Protein AF-0000000072881606 (afdb_homodimer)

Radius of gyration: 30.92 Å; Cα contacts (8 Å, |Δi|>4): 218; chains: 2; bounding box: 68×106×56 Å

Solvent-accessible surface area (backbone atoms only — not comparable to full-atom values): 18081 Å² total; per-residue (Å²): 136,81,78,74,78,71,77,53,74,61,58,58,49,50,52,49,48,50,49,50,49,50,49,50,52,49,49,53,48,42,52,52,38,52,50,49,41,52,52,50,52,49,50,53,52,48,66,36,68,72,52,46,26,66,79,25,36,68,56,25,23,72,43,54,68,35,81,26,40,68,54,48,52,51,53,48,60,68,48,48,74,61,52,72,58,45,62,74,50,56,77,40,99,47,60,63,70,56,48,52,50,51,44,34,30,33,72,66,68,66,55,55,56,60,59,52,10,65,74,70,72,50,51,46,66,55,43,54,50,47,43,56,52,49,50,52,40,46,47,57,57,42,35,70,71,45,72,84,59,83,55,72,71,55,60,63,67,67,48,83,130,134,82,76,74,79,71,77,54,73,62,57,56,50,51,52,48,49,50,50,52,50,51,49,50,52,48,49,54,47,42,52,52,38,52,49,49,41,53,51,50,51,49,49,51,52,48,66,35,68,71,52,46,26,66,81,24,36,69,56,25,24,71,43,53,69,32,81,27,40,68,55,48,52,52,52,49,61,68,47,49,74,61,53,71,57,44,62,76,51,55,77,40,97,48,59,62,69,58,49,54,50,53,42,34,29,33,71,66,68,66,56,54,56,60,60,50,11,62,74,69,71,50,50,46,67,55,42,56,50,49,44,54,52,50,51,51,39,46,49,57,53,41,32,72,73,46,74,86,57,82,57,74,71,57,60,63,70,67,51,82,129

Foldseek 3Di:
DPPPPPPDPVVVVVVVVVVVVVVVVVVVVVVVVVVVVVVVVVVVVCPQPLNVQQVPQPSVCQQQVDRHVVVLVVVLVLLVVLCPPVVVVVVDPDPVSVLSSLLSNCVRVVDDLVVSCVSRVHDSVRNVVSNVSVVVSCCVRVCVVVVDDDDPVVVVVPPDD/DPPPPPPDVVVVVVVVVVVVVVVVVVVVVVVVVVVVVVVVVVVVVCPQPLNVQQVPQPSVCQQQVDRHVVVLVVVCVLLVVLCPPVVVVVVDPDPVSVLSSLLSNCVRVVDDLVVSCVSRVHDSVRNVVSNVSVVVSCCVRVCVVPVDDDDPVVVVVPPDD

Nearest PDB structures (foldseek):
  7qh5-assembly2_B  TM=9.140E-01  e=1.217E+00  Streptomyces tsukubensis NRRL18488
  4ds4-assembly1_A  TM=5.263E-01  e=8.208E-01  Geobacillus kaustophilus HTA426
  7qh5-assembly2_B  TM=8.366E-01  e=8.712E-01  Streptomyces tsukubensis NRRL18488
  4ds4-assembly1_A  TM=4.369E-01  e=9.216E-01  Geobacillus kaustophilus HTA426

Secondary structure (DSSP, 8-state):
--------HHHHHHHHHHHHHHHHHHHHHHHHHHHHHHHHHHHHHHTSHHHHHHT-HHHHHHHHS-S-HHHHHHHHHHHGGG---HHHHHTSSS-HHHHHHHHHHHHHH---HHHHHHHHTS-HHHHHHHHHHHHHHHHHHHHHHS--PPPHHHHHTTS--/--------HHHHHHHHHHHHHHHHHHHHHHHHHHHHHHHHHHHHHHTSHHHHHHT-HHHHHHHHS-S-HHHHHHHHHHHGGG---HHHHHTSSS-HHHHHHHHHHHHHH---HHHHHHHHTS-HHHHHHHHHHHHHHHHHHHHHHS--PPPHHHHHTTS--

Organism: NCBI:txid35525

pLDDT: mean 81.11, std 18.65, range [31.91, 98.25]

Sequence (322 aa):
LHSQTQVSPKVINLGRNSVDEQLQAMMVESTNLKETIFSLRELVKKEKLINRLTDNDRMTKFYTGLKSWKLFEIIYQLILPGIHDSSSFTKRSLPTKEQFLLVLMRLRLNLCEQDLAYRFHISQKSVSSYLVKWIDVMYIRLSRNFMIWPTKEALLKSTPTLHSQTQVSPKVINLGRNSVDEQLQAMMVESTNLKETIFSLRELVKKEKLINRLTDNDRMTKFYTGLKSWKLFEIIYQLILPGIHDSSSFTKRSLPTKEQFLLVLMRLRLNLCEQDLAYRFHISQKSVSSYLVKWIDVMYIRLSRNFMIWPTKEALLKSTPT

Structure (m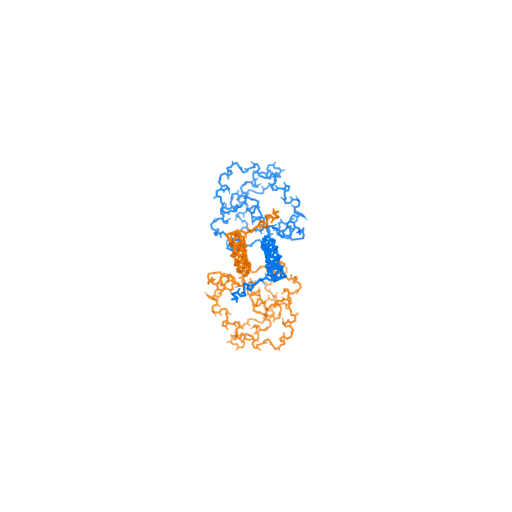mCIF, N/CA/C/O backbone):
data_AF-0000000072881606-model_v1
#
loop_
_entity.id
_entity.type
_entity.pdbx_description
1 polymer 'Transposase Helix-turn-helix domain-containing protein'
#
loop_
_atom_site.group_PDB
_atom_site.id
_atom_site.type_symbol
_atom_site.label_atom_id
_atom_site.label_alt_id
_atom_site.label_comp_id
_atom_site.label_asym_id
_atom_site.label_entity_id
_atom_site.label_seq_id
_atom_site.pdbx_PDB_ins_code
_atom_site.Cartn_x
_atom_site.Cartn_y
_atom_site.Cartn_z
_atom_site.occupancy
_atom_site.B_iso_or_equiv
_atom_site.auth_seq_id
_atom_site.auth_comp_id
_atom_site.auth_asym_id
_atom_site.auth_atom_id
_atom_site.pdbx_PDB_model_num
ATOM 1 N N . LEU A 1 1 ? 35.719 64.688 36.125 1 32.53 1 LEU A N 1
ATOM 2 C CA . LEU A 1 1 ? 35.25 64.812 34.75 1 32.53 1 LEU A CA 1
ATOM 3 C C . LEU A 1 1 ? 34.844 63.438 34.219 1 32.53 1 LEU A C 1
ATOM 5 O O . LEU A 1 1 ? 35.719 62.562 34 1 32.53 1 LEU A O 1
ATOM 9 N N . HIS A 1 2 ? 33.875 62.719 34.875 1 39.62 2 HIS A N 1
ATOM 10 C CA . HIS A 1 2 ? 33.25 61.438 34.656 1 39.62 2 HIS A CA 1
ATOM 11 C C . HIS A 1 2 ? 32.656 61.375 33.25 1 39.62 2 HIS A C 1
ATOM 13 O O . HIS A 1 2 ? 31.75 62.125 32.906 1 39.62 2 HIS A O 1
ATOM 19 N N . SER A 1 3 ? 33.438 61.125 32.156 1 39.34 3 SER A N 1
ATOM 20 C CA . SER A 1 3 ? 33.062 60.938 30.766 1 39.34 3 SER A CA 1
ATOM 21 C C . SER A 1 3 ? 31.891 59.969 30.641 1 39.34 3 SER A C 1
ATOM 23 O O . SER A 1 3 ? 31.984 58.781 31.031 1 39.34 3 SER A O 1
ATOM 25 N N . GLN A 1 4 ? 30.656 60.375 30.859 1 42.62 4 GLN A N 1
ATOM 26 C CA . GLN A 1 4 ? 29.453 59.656 30.453 1 42.62 4 GLN A CA 1
ATOM 27 C C . GLN A 1 4 ? 29.578 59.125 29.031 1 42.62 4 GLN A C 1
ATOM 29 O O . GLN A 1 4 ? 29.797 59.906 28.094 1 42.62 4 GLN A O 1
ATOM 34 N N . THR A 1 5 ? 30.203 58 28.797 1 43.91 5 THR A N 1
ATOM 35 C CA . THR A 1 5 ? 30.25 57.25 27.547 1 43.91 5 THR A CA 1
ATOM 36 C C . THR A 1 5 ? 28.891 57.312 26.844 1 43.91 5 THR A C 1
ATOM 38 O O . THR A 1 5 ? 27.922 56.719 27.328 1 43.91 5 THR A O 1
ATOM 41 N N . GLN A 1 6 ? 28.469 58.375 26.25 1 45.25 6 GLN A N 1
ATOM 42 C CA . GLN A 1 6 ? 27.328 58.531 25.344 1 45.25 6 GLN A CA 1
ATOM 43 C C . GLN A 1 6 ? 27.297 57.406 24.297 1 45.25 6 GLN A C 1
ATOM 45 O O . GLN A 1 6 ? 28.25 57.281 23.516 1 45.25 6 GLN A O 1
ATOM 50 N N . VAL A 1 7 ? 26.891 56.281 24.609 1 52.81 7 VAL A N 1
ATOM 51 C CA . VAL A 1 7 ? 26.609 55.281 23.594 1 52.81 7 VAL A CA 1
ATOM 52 C C . VAL A 1 7 ? 25.906 55.938 22.406 1 52.81 7 VAL A C 1
ATOM 54 O O . VAL A 1 7 ? 24.875 56.594 22.578 1 52.81 7 VAL A O 1
ATOM 57 N N . SER A 1 8 ? 26.594 56.188 21.375 1 53.81 8 SER A N 1
ATOM 58 C CA . SER A 1 8 ? 26.125 56.875 20.172 1 53.81 8 SER A CA 1
ATOM 59 C C . SER A 1 8 ? 24.906 56.188 19.578 1 53.81 8 SER A C 1
ATOM 61 O O . SER A 1 8 ? 24.75 54.969 19.688 1 53.81 8 SER A O 1
ATOM 63 N N . PRO A 1 9 ? 23.844 56.969 19.297 1 56.53 9 PRO A N 1
ATOM 64 C CA . PRO A 1 9 ? 22.609 56.5 18.656 1 56.53 9 PRO A CA 1
ATOM 65 C C . PRO A 1 9 ? 22.875 55.5 17.516 1 56.53 9 PRO A C 1
ATOM 67 O O . PRO A 1 9 ? 22 54.719 17.172 1 56.53 9 PRO A O 1
ATOM 70 N N . LYS A 1 10 ? 24.047 55.469 17.016 1 56.56 10 LYS A N 1
ATOM 71 C CA . LYS A 1 10 ? 24.391 54.594 15.906 1 56.56 10 LYS A CA 1
ATOM 72 C C . LYS A 1 10 ? 24.5 53.156 16.359 1 56.56 10 LYS A C 1
ATOM 74 O O . LYS A 1 10 ? 24.125 52.219 15.625 1 56.56 10 LYS A O 1
ATOM 79 N N . VAL A 1 11 ? 25.047 52.938 17.5 1 55.22 11 VAL A N 1
ATOM 80 C CA . VAL A 1 11 ? 25.234 51.594 17.984 1 55.22 11 VAL A CA 1
ATOM 81 C C . VAL A 1 11 ? 23.891 50.969 18.328 1 55.22 11 VAL A C 1
ATOM 83 O O . VAL A 1 11 ? 23.672 49.781 18.078 1 55.22 11 VAL A O 1
ATOM 86 N N . ILE A 1 12 ? 23.047 51.844 18.844 1 54.75 12 ILE A N 1
ATOM 87 C CA . ILE A 1 12 ? 21.703 51.375 19.156 1 54.75 12 ILE A CA 1
ATOM 88 C C . ILE A 1 12 ? 20.984 51 17.859 1 54.75 12 ILE A C 1
ATOM 90 O O . ILE A 1 12 ? 20.266 50 17.812 1 54.75 12 ILE A O 1
ATOM 94 N N . ASN A 1 13 ? 21.25 51.719 16.828 1 58 13 ASN A N 1
ATOM 95 C CA . ASN A 1 13 ? 20.625 51.438 15.539 1 58 13 ASN A CA 1
ATOM 96 C C . ASN A 1 13 ? 21.156 50.156 14.938 1 58 13 ASN A C 1
ATOM 98 O O . ASN A 1 13 ? 20.406 49.375 14.344 1 58 13 ASN A O 1
ATOM 102 N N . LEU A 1 14 ? 22.469 49.875 15.148 1 57.38 14 LEU A N 1
ATOM 103 C CA . LEU A 1 14 ? 23.078 48.656 14.609 1 57.38 14 LEU A CA 1
ATOM 104 C C . LEU A 1 14 ? 22.562 47.438 15.328 1 57.38 14 LEU A C 1
ATOM 106 O O . LEU A 1 14 ? 22.297 46.406 14.703 1 57.38 14 LEU A O 1
ATOM 110 N N . GLY A 1 15 ? 22.406 47.594 16.641 1 59.59 15 GLY A N 1
ATOM 111 C CA . GLY A 1 15 ? 21.891 46.5 17.438 1 59.59 15 GLY A CA 1
ATOM 112 C C . GLY A 1 15 ? 20.469 46.125 17.109 1 59.59 15 GLY A C 1
ATOM 113 O O . GLY A 1 15 ? 20.125 44.938 17.047 1 59.59 15 GLY A O 1
ATOM 114 N N . ARG A 1 16 ? 19.734 47.219 16.922 1 66.69 16 ARG A N 1
ATOM 115 C CA . ARG A 1 16 ? 18.344 47.031 16.562 1 66.69 16 ARG A CA 1
ATOM 116 C C . ARG A 1 16 ? 18.219 46.375 15.188 1 66.69 16 ARG A C 1
ATOM 118 O O . ARG A 1 16 ? 17.375 45.5 14.984 1 66.69 16 ARG A O 1
ATOM 125 N N . ASN A 1 17 ? 19.156 46.844 14.297 1 73.5 17 ASN A N 1
ATOM 126 C CA . ASN A 1 17 ? 19.125 46.312 12.945 1 73.5 17 ASN A CA 1
ATOM 127 C C . ASN A 1 17 ? 19.469 44.812 12.938 1 73.5 17 ASN A C 1
ATOM 129 O O . ASN A 1 17 ? 18.859 44.031 12.211 1 73.5 17 ASN A O 1
ATOM 133 N N . SER A 1 18 ? 20.375 44.531 13.883 1 79.19 18 SER A N 1
ATOM 134 C CA . SER A 1 18 ? 20.812 43.125 13.945 1 79.19 18 SER A CA 1
ATOM 135 C C . SER A 1 18 ? 19.703 42.25 14.508 1 79.19 18 SER A C 1
ATOM 137 O O . SER A 1 18 ? 19.484 41.125 14.008 1 79.19 18 SER A O 1
ATOM 139 N N . VAL A 1 19 ? 19 42.844 15.477 1 80.31 19 VAL A N 1
ATOM 140 C CA . VAL A 1 19 ? 17.938 42.062 16.109 1 80.31 19 VAL A CA 1
ATOM 141 C C . VAL A 1 19 ? 16.766 41.906 15.133 1 80.31 19 VAL A C 1
ATOM 143 O O . VAL A 1 19 ? 16.141 40.875 15.055 1 80.31 19 VAL A O 1
ATOM 146 N N . ASP A 1 20 ? 16.516 43 14.414 1 81.31 20 ASP A N 1
ATOM 147 C CA . ASP A 1 20 ? 15.453 42.969 13.406 1 81.31 20 ASP A CA 1
ATOM 148 C C . ASP A 1 20 ? 15.773 41.969 12.305 1 81.31 20 ASP A C 1
ATOM 150 O O . ASP A 1 20 ? 14.891 41.25 11.828 1 81.31 20 ASP A O 1
ATOM 154 N N . GLU A 1 21 ? 17.016 41.938 11.906 1 84.69 21 GLU A N 1
ATOM 155 C CA . GLU A 1 21 ? 17.453 40.969 10.891 1 84.69 21 GLU A CA 1
ATOM 156 C C . GLU A 1 21 ? 17.297 39.531 11.375 1 84.69 21 GLU A C 1
ATOM 158 O O . GLU A 1 21 ? 16.875 38.656 10.617 1 84.69 21 GLU A O 1
ATOM 163 N N . GLN A 1 22 ? 17.656 39.312 12.641 1 83.69 22 GLN A N 1
ATOM 164 C CA . GLN A 1 22 ? 17.516 38 13.211 1 83.69 22 GLN A CA 1
ATOM 165 C C . GLN A 1 22 ? 16.062 37.562 13.297 1 83.69 22 GLN A C 1
ATOM 167 O O . GLN A 1 22 ? 15.711 36.438 12.992 1 83.69 22 GLN A O 1
ATOM 172 N N . LEU A 1 23 ? 15.227 38.469 13.711 1 83 23 LEU A N 1
ATOM 173 C CA . LEU A 1 23 ? 13.789 38.188 13.805 1 83 23 LEU A CA 1
ATOM 174 C C . LEU A 1 23 ? 13.203 37.875 12.43 1 83 23 LEU A C 1
ATOM 176 O O . LEU A 1 23 ? 12.391 36.969 12.297 1 83 23 LEU A O 1
ATOM 180 N N . GLN A 1 24 ? 13.648 38.656 11.406 1 85.81 24 GLN A N 1
ATOM 181 C CA . GLN A 1 24 ? 13.164 38.406 10.055 1 85.81 24 GLN A CA 1
ATOM 182 C C . GLN A 1 24 ? 13.633 37.031 9.539 1 85.81 24 GLN A C 1
ATOM 184 O O . GLN A 1 24 ? 12.875 36.312 8.891 1 85.81 24 GLN A O 1
ATOM 189 N N . ALA A 1 25 ? 14.867 36.719 9.828 1 86.88 25 ALA A N 1
ATOM 190 C CA . ALA A 1 25 ? 15.406 35.438 9.422 1 86.88 25 ALA A CA 1
ATOM 191 C C . ALA A 1 25 ? 14.633 34.281 10.078 1 86.88 25 ALA A C 1
ATOM 193 O O . ALA A 1 25 ? 14.344 33.281 9.43 1 86.88 25 ALA A O 1
ATOM 194 N N . MET A 1 26 ? 14.227 34.438 11.289 1 87.69 26 MET A N 1
ATOM 195 C CA . MET A 1 26 ? 13.508 33.406 12.023 1 87.69 26 MET A CA 1
ATOM 196 C C . MET A 1 26 ? 12.078 33.281 11.516 1 87.69 26 MET A C 1
ATOM 198 O O . MET A 1 26 ? 11.516 32.188 11.492 1 87.69 26 MET A O 1
ATOM 202 N N . MET A 1 27 ? 11.586 34.438 11.141 1 87.12 27 MET A N 1
ATOM 203 C CA . MET A 1 27 ? 10.242 34.406 10.57 1 87.12 27 MET A CA 1
ATOM 204 C C . MET A 1 27 ? 10.227 33.656 9.234 1 87.12 27 MET A C 1
ATOM 206 O O . MET A 1 27 ? 9.32 32.875 8.961 1 87.12 27 MET A O 1
ATOM 210 N N . VAL A 1 28 ? 11.227 33.969 8.375 1 89.69 28 VAL A N 1
ATOM 211 C CA . VAL A 1 28 ? 11.344 33.281 7.09 1 89.69 28 VAL A CA 1
ATOM 212 C C . VAL A 1 28 ? 11.531 31.781 7.312 1 89.69 28 VAL A C 1
ATOM 214 O O . VAL A 1 28 ? 10.906 30.969 6.629 1 89.69 28 VAL A O 1
ATOM 217 N N . GLU A 1 29 ? 12.305 31.375 8.281 1 89.12 29 GLU A N 1
ATOM 218 C CA . GLU A 1 29 ? 12.531 29.969 8.594 1 89.12 29 GLU A CA 1
ATOM 219 C C . GLU A 1 29 ? 11.242 29.297 9.055 1 89.12 29 GLU A C 1
ATOM 221 O O . GLU A 1 29 ? 10.953 28.172 8.641 1 89.12 29 GLU A O 1
ATOM 226 N N . SER A 1 30 ? 10.547 29.922 9.922 1 88.44 30 SER A N 1
ATOM 227 C CA . SER A 1 30 ? 9.281 29.391 10.422 1 88.44 30 SER A CA 1
ATOM 228 C C . SER A 1 30 ? 8.297 29.141 9.289 1 88.44 30 SER A C 1
ATOM 230 O O . SER A 1 30 ? 7.621 28.109 9.258 1 88.44 30 SER A O 1
ATOM 232 N N . THR A 1 31 ? 8.289 30.062 8.336 1 89.5 31 THR A N 1
ATOM 233 C CA . THR A 1 31 ? 7.406 29.922 7.184 1 89.5 31 THR A CA 1
ATOM 234 C C . THR A 1 31 ? 7.836 28.734 6.32 1 89.5 31 THR A C 1
ATOM 236 O O . THR A 1 31 ? 6.992 27.969 5.848 1 89.5 31 THR A O 1
ATOM 239 N N . ASN A 1 32 ? 9.109 28.547 6.105 1 90.88 32 ASN A N 1
ATOM 240 C CA . ASN A 1 32 ? 9.633 27.438 5.328 1 90.88 32 ASN A CA 1
ATOM 241 C C . ASN A 1 32 ? 9.32 26.094 5.992 1 90.88 32 ASN A C 1
ATOM 243 O O . ASN A 1 32 ? 8.984 25.125 5.312 1 90.88 32 ASN A O 1
ATOM 247 N N . LEU A 1 33 ? 9.445 26.125 7.324 1 90.81 33 LEU A N 1
ATOM 248 C CA . LEU A 1 33 ? 9.18 24.891 8.062 1 90.81 33 LEU A CA 1
ATOM 249 C C . LEU A 1 33 ? 7.699 24.531 8.016 1 90.81 33 LEU A C 1
ATOM 251 O O . LEU A 1 33 ? 7.344 23.359 7.855 1 90.81 33 LEU A O 1
ATOM 255 N N . LYS A 1 34 ? 6.875 25.547 8.078 1 92.12 34 LYS A N 1
ATOM 256 C CA . LYS A 1 34 ? 5.438 25.312 7.992 1 92.12 34 LYS A CA 1
ATOM 257 C C . LYS A 1 34 ? 5.039 24.812 6.605 1 92.12 34 LYS A C 1
ATOM 259 O O . LYS A 1 34 ? 4.176 23.953 6.473 1 92.12 34 LYS A O 1
ATOM 264 N N . GLU A 1 35 ? 5.688 25.25 5.566 1 92.56 35 GLU A N 1
ATOM 265 C CA . GLU A 1 35 ? 5.445 24.781 4.207 1 92.56 35 GLU A CA 1
ATOM 266 C C . GLU A 1 35 ? 5.898 23.344 4.027 1 92.56 35 GLU A C 1
ATOM 268 O O . GLU A 1 35 ? 5.238 22.562 3.346 1 92.56 35 GLU A O 1
ATOM 273 N N . THR A 1 36 ? 6.973 23.078 4.637 1 90.5 36 THR A N 1
ATOM 274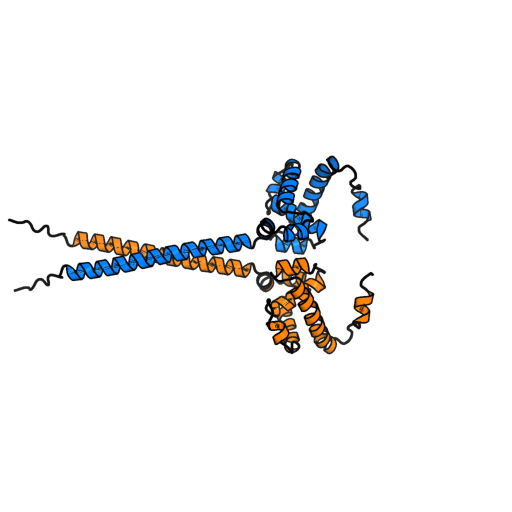 C CA . THR A 1 36 ? 7.484 21.719 4.562 1 90.5 36 THR A CA 1
ATOM 275 C C . THR A 1 36 ? 6.539 20.75 5.27 1 90.5 36 THR A C 1
ATOM 277 O O . THR A 1 36 ? 6.32 19.625 4.793 1 90.5 36 THR A O 1
ATOM 280 N N . ILE A 1 37 ? 6.031 21.109 6.352 1 89.62 37 ILE A N 1
ATOM 281 C CA . ILE A 1 37 ? 5.09 20.281 7.094 1 89.62 37 ILE A CA 1
ATOM 282 C C . ILE A 1 37 ? 3.832 20.047 6.258 1 89.62 37 ILE A C 1
ATOM 284 O O . ILE A 1 37 ? 3.344 18.922 6.156 1 89.62 37 ILE A O 1
ATOM 288 N N . PHE A 1 38 ? 3.43 21.094 5.656 1 90.5 38 PHE A N 1
ATOM 289 C CA . PHE A 1 38 ? 2.246 21 4.809 1 90.5 38 PHE A CA 1
ATOM 290 C C . PHE A 1 38 ? 2.492 20.062 3.639 1 90.5 38 PHE A C 1
ATOM 292 O O . PHE A 1 38 ? 1.658 19.203 3.34 1 90.5 38 PHE A O 1
ATOM 299 N N . SER A 1 39 ? 3.592 20.188 3.047 1 90.44 39 SER A N 1
ATOM 300 C CA . SER A 1 39 ? 3.938 19.344 1.909 1 90.44 39 SER A CA 1
ATOM 301 C C . SER A 1 39 ? 4.055 17.875 2.322 1 90.44 39 SER A C 1
ATOM 303 O O . SER A 1 39 ? 3.613 16.984 1.594 1 90.44 39 SER A O 1
ATOM 305 N N . LEU A 1 40 ? 4.598 17.656 3.459 1 89.44 40 LEU A N 1
ATOM 306 C CA . LEU A 1 40 ? 4.777 16.297 3.939 1 89.44 40 LEU A CA 1
ATOM 307 C C . LEU A 1 40 ? 3.436 15.664 4.309 1 89.44 40 LEU A C 1
ATOM 309 O O . LEU A 1 40 ? 3.205 14.484 4.047 1 89.44 40 LEU A O 1
ATOM 313 N N . ARG A 1 41 ? 2.594 16.391 4.824 1 88.5 41 ARG A N 1
ATOM 314 C CA . ARG A 1 41 ? 1.256 15.898 5.145 1 88.5 41 ARG A CA 1
ATOM 315 C C . ARG A 1 41 ? 0.482 15.547 3.879 1 88.5 41 ARG A C 1
ATOM 317 O O . ARG A 1 41 ? -0.217 14.531 3.834 1 88.5 41 ARG A O 1
ATOM 324 N N . GLU A 1 42 ? 0.657 16.359 2.906 1 88.62 42 GLU A N 1
ATOM 325 C CA . GLU A 1 42 ? -0.001 16.109 1.628 1 88.62 42 GLU A CA 1
ATOM 326 C C . GLU A 1 42 ? 0.558 14.852 0.959 1 88.62 42 GLU A C 1
ATOM 328 O O . GLU A 1 42 ? -0.181 14.102 0.317 1 88.62 42 GLU A O 1
ATOM 333 N N . LEU A 1 43 ? 1.801 14.75 1.131 1 85.31 43 LEU A N 1
ATOM 334 C CA . LEU A 1 43 ? 2.438 13.57 0.562 1 85.31 43 LEU A CA 1
ATOM 335 C C . LEU A 1 43 ? 1.928 12.297 1.238 1 85.31 43 LEU A C 1
ATOM 337 O O . LEU A 1 43 ? 1.675 11.289 0.571 1 85.31 43 LEU A O 1
ATOM 341 N N . VAL A 1 44 ? 1.821 12.344 2.471 1 85.69 44 VAL A N 1
ATOM 342 C CA . VAL A 1 44 ? 1.318 11.203 3.225 1 85.69 44 VAL A CA 1
ATOM 343 C C . VAL A 1 44 ? -0.115 10.891 2.799 1 85.69 44 VAL A C 1
ATOM 345 O O . VAL A 1 44 ? -0.479 9.727 2.625 1 85.69 44 VAL A O 1
ATOM 348 N N . LYS A 1 45 ? -0.856 11.859 2.648 1 85.06 45 LYS A N 1
ATOM 349 C CA . LYS A 1 45 ? -2.246 11.703 2.23 1 85.06 45 LYS A CA 1
ATOM 350 C C . LYS A 1 45 ? -2.334 11.133 0.818 1 85.06 45 LYS A C 1
ATOM 352 O O . LYS A 1 45 ? -3.156 10.25 0.547 1 85.06 45 LYS A O 1
ATOM 357 N N . LYS A 1 46 ? -1.477 11.594 0.029 1 85.12 46 LYS A N 1
ATOM 358 C CA . LYS A 1 46 ? -1.488 11.188 -1.373 1 85.12 46 LYS A CA 1
ATOM 359 C C . LYS A 1 46 ? -1.066 9.727 -1.523 1 85.12 46 LYS A C 1
ATOM 361 O O . LYS A 1 46 ? -1.426 9.07 -2.502 1 85.12 46 LYS A O 1
ATOM 366 N N . GLU A 1 47 ? -0.4 9.312 -0.521 1 86.62 47 GLU A N 1
ATOM 367 C CA . GLU A 1 47 ? 0.121 7.953 -0.603 1 86.62 47 GLU A CA 1
ATOM 368 C C . GLU A 1 47 ? -0.938 6.93 -0.203 1 86.62 47 GLU A C 1
ATOM 370 O O . GLU A 1 47 ? -0.778 5.734 -0.449 1 86.62 47 GLU A O 1
ATOM 375 N N . LYS A 1 48 ? -2.012 7.484 0.344 1 89.75 48 LYS A N 1
ATOM 376 C CA . LYS A 1 48 ? -3.121 6.582 0.635 1 89.75 48 LYS A CA 1
ATOM 377 C C . LYS A 1 48 ? -3.719 6.012 -0.648 1 89.75 48 LYS A C 1
ATOM 379 O O . LYS A 1 48 ? -3.869 6.73 -1.641 1 89.75 48 LYS A O 1
ATOM 384 N N . LEU A 1 49 ? -4.086 4.723 -0.602 1 93.81 49 LEU A N 1
ATOM 385 C CA . LEU A 1 49 ? -4.543 3.994 -1.781 1 93.81 49 LEU A CA 1
ATOM 386 C C . LEU A 1 49 ? -5.73 4.703 -2.428 1 93.81 49 LEU A C 1
ATOM 388 O O . LEU A 1 49 ? -5.73 4.938 -3.639 1 93.81 49 LEU A O 1
ATOM 392 N N . ILE A 1 50 ? -6.699 5.066 -1.632 1 95.31 50 ILE A N 1
ATOM 393 C CA . ILE A 1 50 ? -7.922 5.656 -2.17 1 95.31 50 ILE A CA 1
ATOM 394 C C . ILE A 1 50 ? -7.598 6.98 -2.854 1 95.31 50 ILE A C 1
ATOM 396 O O . ILE A 1 50 ? -8.211 7.328 -3.867 1 95.31 50 ILE A O 1
ATOM 400 N N . ASN A 1 51 ? -6.707 7.719 -2.383 1 94.44 51 ASN A N 1
ATOM 401 C CA . ASN A 1 51 ? -6.34 9 -2.971 1 94.44 51 ASN A CA 1
ATOM 402 C C . ASN A 1 51 ? -5.562 8.82 -4.273 1 94.44 51 ASN A C 1
ATOM 404 O O . ASN A 1 51 ? -5.676 9.641 -5.188 1 94.44 51 ASN A O 1
ATOM 408 N N . ARG A 1 52 ? -4.797 7.828 -4.324 1 94.94 52 ARG A N 1
ATOM 409 C CA . ARG A 1 52 ? -4.098 7.516 -5.566 1 94.94 52 ARG A CA 1
ATOM 410 C C . ARG A 1 52 ? -5.078 7.148 -6.672 1 94.94 52 ARG A C 1
ATOM 412 O O . ARG A 1 52 ? -4.844 7.449 -7.844 1 94.94 52 ARG A O 1
ATOM 419 N N . LEU A 1 53 ? -6.145 6.52 -6.281 1 96.81 53 LEU A N 1
ATOM 420 C CA . LEU A 1 53 ? -7.156 6.09 -7.242 1 96.81 53 LEU A CA 1
ATOM 421 C C . LEU A 1 53 ? -7.945 7.281 -7.77 1 96.81 53 LEU A C 1
ATOM 423 O O . LEU A 1 53 ? -8.305 7.32 -8.945 1 96.81 53 LEU A O 1
ATOM 427 N N . THR A 1 54 ? -8.133 8.25 -6.957 1 95.06 54 THR A N 1
ATOM 428 C CA . THR A 1 54 ? -8.961 9.406 -7.289 1 95.06 54 THR A CA 1
ATOM 429 C C . THR A 1 54 ? -8.43 10.109 -8.539 1 95.06 54 THR A C 1
ATOM 431 O O . THR A 1 54 ? -9.203 10.617 -9.352 1 95.06 54 THR A O 1
ATOM 434 N N . ASP A 1 55 ? -7.113 10.055 -8.711 1 91.06 55 ASP A N 1
ATOM 435 C CA . ASP A 1 55 ? -6.531 10.789 -9.836 1 91.06 55 ASP A CA 1
ATOM 436 C C . ASP A 1 55 ? -5.984 9.828 -10.891 1 91.06 55 ASP A C 1
ATOM 438 O O . ASP A 1 55 ? -5.16 10.219 -11.719 1 91.06 55 ASP A O 1
ATOM 442 N N . ASN A 1 56 ? -6.426 8.633 -10.82 1 96.44 56 ASN A N 1
ATOM 443 C CA . ASN A 1 56 ? -5.855 7.613 -11.695 1 96.44 56 ASN A CA 1
ATOM 444 C C . ASN A 1 56 ? -6.906 6.598 -12.133 1 96.44 56 ASN A C 1
ATOM 446 O O . ASN A 1 56 ? -7.055 5.543 -11.508 1 96.44 56 ASN A O 1
ATOM 450 N N . ASP A 1 57 ? -7.508 6.836 -13.273 1 97.56 57 ASP A N 1
ATOM 451 C CA . ASP A 1 57 ? -8.586 5.988 -13.766 1 97.56 57 ASP A CA 1
ATOM 452 C C . ASP A 1 57 ? -8.07 4.602 -14.133 1 97.56 57 ASP A C 1
ATOM 454 O O . ASP A 1 57 ? -8.781 3.605 -13.984 1 97.56 57 ASP A O 1
ATOM 458 N N . ARG A 1 58 ? -6.871 4.531 -14.578 1 97.06 58 ARG A N 1
ATOM 459 C CA . ARG A 1 58 ? -6.277 3.234 -14.891 1 97.06 58 ARG A CA 1
ATOM 460 C C . ARG A 1 58 ? -6.172 2.367 -13.641 1 97.06 58 ARG A C 1
ATOM 462 O O . ARG A 1 58 ? -6.492 1.179 -13.672 1 97.06 58 ARG A O 1
ATOM 469 N N . MET A 1 59 ? -5.766 2.963 -12.609 1 97.38 59 MET A N 1
ATOM 470 C CA . MET A 1 59 ? -5.656 2.252 -11.336 1 97.38 59 MET A CA 1
ATOM 471 C C . MET A 1 59 ? -7.035 1.86 -10.812 1 97.38 59 MET A C 1
ATOM 473 O O . MET A 1 59 ? -7.207 0.767 -10.273 1 97.38 59 MET A O 1
ATOM 477 N N . THR A 1 60 ? -7.988 2.762 -10.984 1 98.25 60 THR A N 1
ATOM 478 C CA . THR A 1 60 ? -9.359 2.48 -10.57 1 98.25 60 THR A CA 1
ATOM 479 C C . THR A 1 60 ? -9.914 1.273 -11.312 1 98.25 60 THR A C 1
ATOM 481 O O . THR A 1 60 ? -10.5 0.373 -10.703 1 98.25 60 THR A O 1
ATOM 484 N N . LYS A 1 61 ? -9.695 1.299 -12.602 1 98.19 61 LYS A N 1
ATOM 485 C CA . LYS A 1 61 ? -10.172 0.197 -13.43 1 98.19 61 LYS A CA 1
ATOM 486 C C . LYS A 1 61 ? -9.516 -1.121 -13.023 1 98.19 61 LYS A C 1
ATOM 488 O O . LYS A 1 61 ? -10.188 -2.152 -12.945 1 98.19 61 LYS A O 1
ATOM 493 N N . PHE A 1 62 ? -8.32 -1.127 -12.789 1 98 62 PHE A N 1
ATOM 494 C CA . PHE A 1 62 ? -7.594 -2.334 -12.414 1 98 62 PHE A CA 1
ATOM 495 C C . PHE A 1 62 ? -8.133 -2.906 -11.109 1 98 62 PHE A C 1
ATOM 497 O O . PHE A 1 62 ? -8.383 -4.109 -11.016 1 98 62 PHE A O 1
ATOM 504 N N . TYR A 1 63 ? -8.305 -2.047 -10.109 1 97.81 63 TYR A N 1
ATOM 505 C CA . TYR A 1 63 ? -8.609 -2.523 -8.766 1 97.81 63 TYR A CA 1
ATOM 506 C C . TYR A 1 63 ? -10.102 -2.809 -8.617 1 97.81 63 TYR A C 1
ATOM 508 O O . TYR A 1 63 ? -10.508 -3.619 -7.777 1 97.81 63 TYR A O 1
ATOM 516 N N . THR A 1 64 ? -10.938 -2.201 -9.438 1 97.38 64 THR A N 1
ATOM 517 C CA . THR A 1 64 ? -12.375 -2.289 -9.172 1 97.38 64 THR A CA 1
ATOM 518 C C . THR A 1 64 ? -13.117 -2.797 -10.398 1 97.38 64 THR A C 1
ATOM 520 O O . THR A 1 64 ? -14.273 -3.215 -10.305 1 97.38 64 THR A O 1
ATOM 523 N N . GLY A 1 65 ? -12.547 -2.67 -11.562 1 96.88 65 GLY A N 1
ATOM 524 C CA . GLY A 1 65 ? -13.219 -3.01 -12.805 1 96.88 65 GLY A CA 1
ATOM 525 C C . GLY A 1 65 ? -14.031 -1.86 -13.383 1 96.88 65 GLY A C 1
ATOM 526 O O . GLY A 1 65 ? -14.555 -1.961 -14.492 1 96.88 65 GLY A O 1
ATOM 527 N N . LEU A 1 66 ? -14.062 -0.787 -12.664 1 96.94 66 LEU A N 1
ATOM 528 C CA . LEU A 1 66 ? -14.828 0.376 -13.117 1 96.94 66 LEU A CA 1
ATOM 529 C C . LEU A 1 66 ? -13.953 1.3 -13.961 1 96.94 66 LEU A C 1
ATOM 531 O O . LEU A 1 66 ? -12.773 1.501 -13.656 1 96.94 66 LEU A O 1
ATOM 535 N N . LYS A 1 67 ? -14.547 1.835 -14.906 1 96.88 67 LYS A N 1
ATOM 536 C CA . LYS A 1 67 ? -13.812 2.547 -15.945 1 96.88 67 LYS A CA 1
ATOM 537 C C . LYS A 1 67 ? -13.164 3.814 -15.391 1 96.88 67 LYS A C 1
ATOM 539 O O . LYS A 1 67 ? -12.18 4.309 -15.945 1 96.88 67 LYS A O 1
ATOM 544 N N . SER A 1 68 ? -13.781 4.371 -14.305 1 97.5 68 SER A N 1
ATOM 545 C CA . SER A 1 68 ? -13.266 5.629 -13.773 1 97.5 68 SER A CA 1
ATOM 546 C C . SER A 1 68 ? -13.625 5.785 -12.297 1 97.5 68 SER A C 1
ATOM 548 O O . SER A 1 68 ? -14.508 5.098 -11.789 1 97.5 68 SER A O 1
ATOM 550 N N . TRP A 1 69 ? -12.836 6.676 -11.719 1 97.75 69 TRP A N 1
ATOM 551 C CA . TRP A 1 69 ? -13.141 6.984 -10.328 1 97.75 69 TRP A CA 1
ATOM 552 C C . TRP A 1 69 ? -14.523 7.609 -10.195 1 97.75 69 TRP A C 1
ATOM 554 O O . TRP A 1 69 ? -15.234 7.363 -9.219 1 97.75 69 TRP A O 1
ATOM 564 N N . LYS A 1 70 ? -14.836 8.453 -11.133 1 97.69 70 LYS A N 1
ATOM 565 C CA . LYS A 1 70 ? -16.156 9.047 -11.141 1 97.69 70 LYS A CA 1
ATOM 566 C C . LYS A 1 70 ? -17.25 7.98 -11.117 1 97.69 70 LYS A C 1
ATOM 568 O O . LYS A 1 70 ? -18.234 8.102 -10.383 1 97.69 70 LYS A O 1
ATOM 573 N N . LEU A 1 71 ? -17.062 6.961 -11.891 1 97.5 71 LEU A N 1
ATOM 574 C CA . LEU A 1 71 ? -18.016 5.859 -11.914 1 97.5 71 LEU A CA 1
ATOM 575 C C . LEU A 1 71 ? -18.031 5.137 -10.57 1 97.5 71 LEU A C 1
ATOM 577 O O . LEU A 1 71 ? -19.094 4.75 -10.086 1 97.5 71 LEU A O 1
ATOM 581 N N . PHE A 1 72 ? -16.938 4.945 -9.969 1 97.38 72 PHE A N 1
ATOM 582 C CA . PHE A 1 72 ? -16.844 4.375 -8.633 1 97.38 72 PHE A CA 1
ATOM 583 C C . PHE A 1 72 ? -17.703 5.164 -7.652 1 97.38 72 PHE A C 1
ATOM 585 O O . PHE A 1 72 ? -18.484 4.582 -6.887 1 97.38 72 PHE A O 1
ATOM 592 N N . GLU A 1 73 ? -17.547 6.438 -7.707 1 97 73 GLU A N 1
ATOM 593 C CA . GLU A 1 73 ? -18.266 7.316 -6.797 1 97 73 GLU A CA 1
ATOM 594 C C . GLU A 1 73 ? -19.766 7.246 -7.039 1 97 73 GLU A C 1
ATOM 596 O O . GLU A 1 73 ? -20.562 7.273 -6.09 1 97 73 GLU A O 1
ATOM 601 N N . ILE A 1 74 ? -20.141 7.199 -8.266 1 95.44 74 ILE A N 1
ATOM 602 C CA . ILE A 1 74 ? -21.547 7.125 -8.625 1 95.44 74 ILE A CA 1
ATOM 603 C C . ILE A 1 74 ? -22.156 5.832 -8.078 1 95.44 74 ILE A C 1
ATOM 605 O O . ILE A 1 74 ? -23.203 5.855 -7.438 1 95.44 74 ILE A O 1
ATOM 609 N N . ILE A 1 75 ? -21.453 4.723 -8.289 1 93.38 75 ILE A N 1
ATOM 610 C CA . ILE A 1 75 ? -21.953 3.43 -7.832 1 93.38 75 ILE A CA 1
ATOM 611 C C . ILE A 1 75 ? -21.984 3.402 -6.309 1 93.38 75 ILE A C 1
ATOM 613 O O . ILE A 1 75 ? -22.938 2.896 -5.711 1 93.38 75 ILE A O 1
ATOM 617 N N . TYR A 1 76 ? -21 3.92 -5.738 1 93.81 76 TYR A N 1
ATOM 618 C CA . TYR A 1 76 ? -20.938 4 -4.281 1 93.81 76 TYR A CA 1
ATOM 619 C C . TYR A 1 76 ? -22.141 4.758 -3.73 1 93.81 76 TYR A C 1
ATOM 621 O O . TYR A 1 76 ? -22.781 4.312 -2.771 1 93.81 76 TYR A O 1
ATOM 629 N N . GLN A 1 77 ? -22.484 5.879 -4.309 1 92.12 77 GLN A N 1
ATOM 630 C CA . GLN A 1 77 ? -23.594 6.699 -3.854 1 92.12 77 GLN A CA 1
ATOM 631 C C . GLN A 1 77 ? -24.938 5.988 -4.078 1 92.12 77 GLN A C 1
ATOM 633 O O . GLN A 1 77 ? -25.875 6.164 -3.301 1 92.12 77 GLN A O 1
ATOM 638 N N . LEU A 1 78 ? -24.984 5.188 -5.098 1 87.75 78 LEU A N 1
ATOM 639 C CA . LEU A 1 78 ? -26.188 4.434 -5.406 1 87.75 78 LEU A CA 1
ATOM 640 C C . LEU A 1 78 ? -26.422 3.338 -4.375 1 87.75 78 LEU A C 1
ATOM 642 O O . LEU A 1 78 ? -27.578 3.027 -4.047 1 87.75 78 LEU A O 1
ATOM 646 N N . ILE A 1 79 ? -25.375 2.844 -3.816 1 87.88 79 ILE A N 1
ATOM 647 C CA . ILE A 1 79 ? -25.469 1.692 -2.926 1 87.88 79 ILE A CA 1
ATOM 648 C C . ILE A 1 79 ? -25.594 2.168 -1.479 1 87.88 79 ILE A C 1
ATOM 650 O O . ILE A 1 79 ? -26.188 1.49 -0.641 1 87.88 79 ILE A O 1
ATOM 654 N N . LEU A 1 80 ? -25.156 3.334 -1.214 1 84.5 80 LEU A N 1
ATOM 655 C CA . LEU A 1 80 ? -25.031 3.873 0.136 1 84.5 80 LEU A CA 1
ATOM 656 C C . LEU A 1 80 ? -26.375 3.824 0.869 1 84.5 80 LEU A C 1
ATOM 658 O O . LEU A 1 80 ? -26.422 3.428 2.035 1 84.5 80 LEU A O 1
ATOM 662 N N . PRO A 1 81 ? -27.438 4.184 0.219 1 78.94 81 PRO A N 1
ATOM 663 C CA . PRO A 1 81 ? -28.719 4.172 0.923 1 78.94 81 PRO A CA 1
ATOM 664 C C . PRO A 1 81 ? -29.141 2.773 1.37 1 78.94 81 PRO A C 1
ATOM 666 O O . PRO A 1 81 ? -29.984 2.631 2.26 1 78.94 81 PRO A O 1
ATOM 669 N N . GLY A 1 82 ? -28.609 1.848 0.8 1 71.5 82 GLY A N 1
ATOM 670 C CA . GLY A 1 82 ? -28.906 0.476 1.183 1 71.5 82 GLY A CA 1
ATOM 671 C C . GLY A 1 82 ? -28.25 0.073 2.496 1 71.5 82 GLY A C 1
ATOM 672 O O . GLY A 1 82 ? -28.641 -0.934 3.098 1 71.5 82 GLY A O 1
ATOM 673 N N . ILE A 1 83 ? -27.359 0.899 2.902 1 71.94 83 ILE A N 1
ATOM 674 C CA . ILE A 1 83 ? -26.703 0.618 4.176 1 71.94 83 ILE A CA 1
ATOM 675 C C . ILE A 1 83 ? -27.578 1.146 5.32 1 71.94 83 ILE A C 1
ATOM 677 O O . ILE A 1 83 ? -27.656 2.357 5.539 1 71.94 83 ILE A O 1
ATOM 681 N N . HIS A 1 84 ? -28.547 0.47 5.566 1 63.56 84 HIS A N 1
ATOM 682 C CA . HIS A 1 84 ? -29.562 0.844 6.551 1 63.56 84 HIS A CA 1
ATOM 683 C C . HIS A 1 84 ? -28.922 1.103 7.914 1 63.56 84 HIS A C 1
ATOM 685 O O . HIS A 1 84 ? -29.328 2.027 8.625 1 63.56 84 HIS A O 1
ATOM 691 N N . ASP A 1 85 ? -28.203 0.098 8.273 1 60.03 85 ASP A N 1
ATOM 692 C CA . ASP A 1 85 ? -27.609 0.273 9.602 1 60.03 85 ASP A CA 1
ATOM 693 C C . ASP A 1 85 ? -26.203 0.844 9.5 1 60.03 85 ASP A C 1
ATOM 695 O O . ASP A 1 85 ? -25.219 0.101 9.562 1 60.03 85 ASP A O 1
ATOM 699 N N . SER A 1 86 ? -26.234 2.016 9.211 1 57.75 86 SER A N 1
ATOM 700 C CA . SER A 1 86 ? -25 2.762 9.086 1 57.75 86 SER A CA 1
ATOM 701 C C . SER A 1 86 ? -24.109 2.582 10.32 1 57.75 86 SER A C 1
ATOM 703 O O . SER A 1 86 ? -22.891 2.58 10.219 1 57.75 86 SER A O 1
ATOM 705 N N . SER A 1 87 ? -24.875 2.33 11.297 1 61.41 87 SER A N 1
ATOM 706 C CA . SER A 1 87 ? -24.125 2.191 12.539 1 61.41 87 SER A CA 1
ATOM 707 C C . SER A 1 87 ? -23.203 0.979 12.5 1 61.41 87 SER A C 1
ATOM 709 O O . SER A 1 87 ? -22.078 1.025 13.008 1 61.41 87 SER A O 1
ATOM 711 N N . SER A 1 88 ? -23.75 -0.005 11.891 1 62.38 88 SER A N 1
ATOM 712 C CA . SER A 1 88 ? -22.953 -1.223 11.812 1 62.38 88 SER A CA 1
ATOM 713 C C . SER A 1 88 ? -21.734 -1.033 10.906 1 62.38 88 SER A C 1
ATOM 715 O O . SER A 1 88 ? -20.703 -1.667 11.109 1 62.38 88 SER A O 1
ATOM 717 N N . PHE A 1 89 ? -21.859 -0.108 9.977 1 66.44 89 PHE A N 1
ATOM 718 C CA . PHE A 1 89 ? -20.781 0.164 9.039 1 66.44 89 PHE A CA 1
ATOM 719 C C . PHE A 1 89 ? -19.859 1.264 9.57 1 66.44 89 PHE A C 1
ATOM 721 O O . PHE A 1 89 ? -18.672 1.296 9.25 1 66.44 89 PHE A O 1
ATOM 728 N N . THR A 1 90 ? -20.469 2.041 10.297 1 60.66 90 THR A N 1
ATOM 729 C CA . THR A 1 90 ? -19.75 3.23 10.727 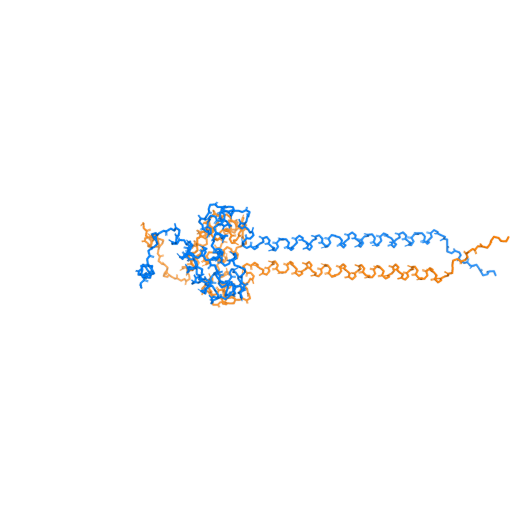1 60.66 90 THR A CA 1
ATOM 730 C C . THR A 1 90 ? -18.906 2.934 11.969 1 60.66 90 THR A C 1
ATOM 732 O O . THR A 1 90 ? -17.922 3.625 12.234 1 60.66 90 THR A O 1
ATOM 735 N N . LYS A 1 91 ? -19.422 2.119 12.719 1 59.75 91 LYS A N 1
ATOM 736 C CA . LYS A 1 91 ? -18.688 1.823 13.938 1 59.75 91 LYS A CA 1
ATOM 737 C C . LYS A 1 91 ? -17.359 1.127 13.617 1 59.75 91 LYS A C 1
ATOM 739 O O . LYS A 1 91 ? -16.594 0.785 14.523 1 59.75 91 LYS A O 1
ATOM 744 N N . ARG A 1 92 ? -17.141 1.39 12.344 1 63.53 92 ARG A N 1
ATOM 745 C CA . ARG A 1 92 ? -16.016 0.528 11.992 1 63.53 92 ARG A CA 1
ATOM 746 C C . ARG A 1 92 ? -14.766 1.352 11.68 1 63.53 92 ARG A C 1
ATOM 748 O O . ARG A 1 92 ? -14.844 2.574 11.547 1 63.53 92 ARG A O 1
ATOM 755 N N . SER A 1 93 ? -13.695 0.67 11.617 1 81.62 93 SER A N 1
ATOM 756 C CA . SER A 1 93 ? -12.336 1.199 11.594 1 81.62 93 SER A CA 1
ATOM 757 C C . SER A 1 93 ? -12.031 1.899 10.273 1 81.62 93 SER A C 1
ATOM 759 O O . SER A 1 93 ? -11.219 2.818 10.219 1 81.62 93 SER A O 1
ATOM 761 N N . LEU A 1 94 ? -12.883 1.672 9.289 1 91.69 94 LEU A N 1
ATOM 762 C CA . LEU A 1 94 ? -12.609 2.195 7.953 1 91.69 94 LEU A CA 1
ATOM 763 C C . LEU A 1 94 ? -13.805 2.965 7.41 1 91.69 94 LEU A C 1
ATOM 765 O O . LEU A 1 94 ? -14.953 2.537 7.574 1 91.69 94 LEU A O 1
ATOM 769 N N . PRO A 1 95 ? -13.625 4.168 6.914 1 91.81 95 PRO A N 1
ATOM 770 C CA . PRO A 1 95 ? -14.734 4.863 6.254 1 91.81 95 PRO A CA 1
ATOM 771 C C . PRO A 1 95 ? -15.453 3.988 5.23 1 91.81 95 PRO A C 1
ATOM 773 O O . PRO A 1 95 ? -14.828 3.148 4.578 1 91.81 95 PRO A O 1
ATOM 776 N N . THR A 1 96 ? -16.703 4.176 5.02 1 92.81 96 THR A N 1
ATOM 777 C CA . THR A 1 96 ? -17.547 3.305 4.199 1 92.81 96 THR A CA 1
ATOM 778 C C . THR A 1 96 ? -17.031 3.268 2.76 1 92.81 96 THR A C 1
ATOM 780 O O . THR A 1 96 ? -17.109 2.23 2.096 1 92.81 96 THR A O 1
ATOM 783 N N . LYS A 1 97 ? -16.609 4.371 2.287 1 94.12 97 LYS A N 1
ATOM 784 C CA . LYS A 1 97 ? -16.109 4.414 0.919 1 94.12 97 LYS A CA 1
ATOM 785 C C . LYS A 1 97 ? -14.906 3.488 0.75 1 94.12 97 LYS A C 1
ATOM 787 O O . LYS A 1 97 ? -14.773 2.807 -0.27 1 94.12 97 LYS A O 1
ATOM 792 N N . GLU A 1 98 ? -14.047 3.488 1.726 1 96.31 98 GLU A N 1
ATOM 793 C CA . GLU A 1 98 ? -12.875 2.617 1.707 1 96.31 98 GLU A CA 1
ATOM 794 C C . GLU A 1 98 ? -13.273 1.156 1.895 1 96.31 98 GLU A C 1
ATOM 796 O O . GLU A 1 98 ? -12.633 0.259 1.347 1 96.31 98 GLU A O 1
ATOM 801 N N . GLN A 1 99 ? -14.312 0.957 2.672 1 96 99 GLN A N 1
ATOM 802 C CA . GLN A 1 99 ? -14.844 -0.395 2.783 1 96 99 GLN A CA 1
ATOM 803 C C . GLN A 1 99 ? -15.32 -0.914 1.428 1 96 99 GLN A C 1
ATOM 805 O O . GLN A 1 99 ? -15.023 -2.053 1.057 1 96 99 GLN A O 1
ATOM 810 N N . PHE A 1 100 ? -16.031 -0.101 0.759 1 95.44 100 PHE A N 1
ATOM 811 C CA . PHE A 1 100 ? -16.547 -0.442 -0.565 1 95.44 100 PHE A CA 1
ATOM 812 C C . PHE A 1 100 ? -15.398 -0.751 -1.521 1 95.44 100 PHE A C 1
ATOM 814 O O . PHE A 1 100 ? -15.438 -1.745 -2.248 1 95.44 100 PHE A O 1
ATOM 821 N N . LEU A 1 101 ? -14.422 0.056 -1.518 1 97.62 101 LEU A N 1
ATOM 822 C CA . LEU A 1 101 ? -13.242 -0.145 -2.346 1 97.62 101 LEU A CA 1
ATOM 823 C C . LEU A 1 101 ? -12.586 -1.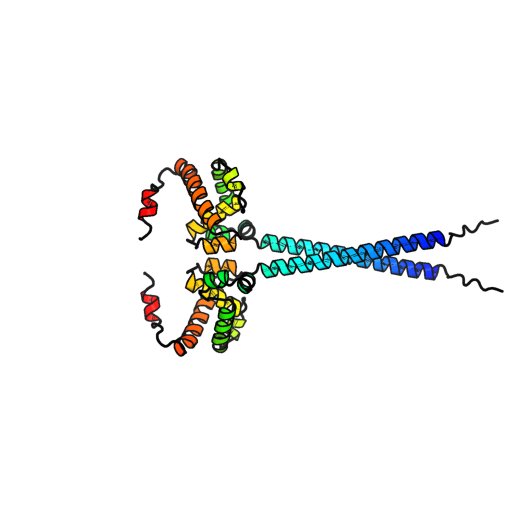486 -2.039 1 97.62 101 LEU A C 1
ATOM 825 O O . LEU A 1 101 ? -12.258 -2.244 -2.953 1 97.62 101 LEU A O 1
ATOM 829 N N . LEU A 1 102 ? -12.398 -1.745 -0.793 1 97.88 102 LEU A N 1
ATOM 830 C CA . LEU A 1 102 ? -11.781 -2.977 -0.314 1 97.88 102 LEU A CA 1
ATOM 831 C C . LEU A 1 102 ? -12.523 -4.199 -0.848 1 97.88 102 LEU A C 1
ATOM 833 O O . LEU A 1 102 ? -11.898 -5.156 -1.312 1 97.88 102 LEU A O 1
ATOM 837 N N . VAL A 1 103 ? -13.766 -4.188 -0.827 1 97.25 103 VAL A N 1
ATOM 838 C CA . VAL A 1 103 ? -14.594 -5.316 -1.248 1 97.25 103 VAL A CA 1
ATOM 839 C C . VAL A 1 103 ? -14.477 -5.5 -2.76 1 97.25 103 VAL A C 1
ATOM 841 O O . VAL A 1 103 ? -14.375 -6.629 -3.246 1 97.25 103 VAL A O 1
ATOM 844 N N . LEU A 1 104 ? -14.477 -4.406 -3.488 1 97.19 104 LEU A N 1
ATOM 845 C CA . LEU A 1 104 ? -14.328 -4.516 -4.934 1 97.19 104 LEU A CA 1
ATOM 846 C C . LEU A 1 104 ? -12.969 -5.094 -5.301 1 97.19 104 LEU A C 1
ATOM 848 O O . LEU A 1 104 ? -12.867 -5.922 -6.207 1 97.19 104 LEU A O 1
ATOM 852 N N . MET A 1 105 ? -11.977 -4.625 -4.625 1 98 105 MET A N 1
ATOM 853 C CA . MET A 1 105 ? -10.641 -5.152 -4.848 1 98 105 MET A CA 1
ATOM 854 C C . MET A 1 105 ? -10.602 -6.66 -4.625 1 98 105 MET A C 1
ATOM 856 O O . MET A 1 105 ? -10 -7.395 -5.414 1 98 105 MET A O 1
ATOM 860 N N . ARG A 1 106 ? -11.219 -7.074 -3.584 1 97.69 106 ARG A N 1
ATOM 861 C CA . ARG A 1 106 ? -11.258 -8.5 -3.27 1 97.69 106 ARG A CA 1
ATOM 862 C C . ARG A 1 106 ? -11.977 -9.273 -4.363 1 97.69 106 ARG A C 1
ATOM 864 O O . ARG A 1 106 ? -11.5 -10.328 -4.801 1 97.69 106 ARG A O 1
ATOM 871 N N . LEU A 1 107 ? -13.07 -8.828 -4.738 1 95.44 107 LEU A N 1
ATOM 872 C CA . LEU A 1 107 ? -13.914 -9.523 -5.711 1 95.44 107 LEU A CA 1
ATOM 873 C C . LEU A 1 107 ? -13.219 -9.602 -7.07 1 95.44 107 LEU A C 1
ATOM 875 O O . LEU A 1 107 ? -13.297 -10.625 -7.754 1 95.44 107 LEU A O 1
ATOM 879 N N . ARG A 1 108 ? -12.594 -8.586 -7.426 1 96.12 108 ARG A N 1
ATOM 880 C CA . ARG A 1 108 ? -12 -8.516 -8.758 1 96.12 108 ARG A CA 1
ATOM 881 C C . ARG A 1 108 ? -10.68 -9.273 -8.812 1 96.12 108 ARG A C 1
ATOM 883 O O . ARG A 1 108 ? -10.391 -9.953 -9.797 1 96.12 108 ARG A O 1
ATOM 890 N N . LEU A 1 109 ? -9.82 -9.078 -7.836 1 96 109 LEU A N 1
ATOM 891 C CA . LEU A 1 109 ? -8.438 -9.539 -7.914 1 96 109 LEU A CA 1
ATOM 892 C C . LEU A 1 109 ? -8.242 -10.812 -7.102 1 96 109 LEU A C 1
ATOM 894 O O . LEU A 1 109 ? -7.172 -11.422 -7.148 1 96 109 LEU A O 1
ATOM 898 N N . ASN A 1 110 ? -9.234 -11.227 -6.332 1 94.44 110 ASN A N 1
ATOM 899 C CA . ASN A 1 110 ? -9.18 -12.422 -5.496 1 94.44 110 ASN A CA 1
ATOM 900 C C . ASN A 1 110 ? -8.031 -12.352 -4.496 1 94.44 110 ASN A C 1
ATOM 902 O O . ASN A 1 110 ? -7.297 -13.32 -4.316 1 94.44 110 ASN A O 1
ATOM 906 N N . LEU A 1 111 ? -7.801 -11.211 -3.908 1 95.75 111 LEU A N 1
ATOM 907 C CA . LEU A 1 111 ? -6.75 -10.984 -2.922 1 95.75 111 LEU A CA 1
ATOM 908 C C . LEU A 1 111 ? -7.07 -11.695 -1.612 1 95.75 111 LEU A C 1
ATOM 910 O O . LEU A 1 111 ? -8.242 -11.812 -1.237 1 95.75 111 LEU A O 1
ATOM 914 N N . CYS A 1 112 ? -6.035 -12.133 -0.911 1 96.56 112 CYS A N 1
ATOM 915 C CA . CYS A 1 112 ? -6.215 -12.711 0.419 1 96.56 112 CYS A CA 1
ATOM 916 C C . CYS A 1 112 ? -6.719 -11.656 1.401 1 96.56 112 CYS A C 1
ATOM 918 O O . CYS A 1 112 ? -6.285 -10.508 1.359 1 96.56 112 CYS A O 1
ATOM 920 N N . GLU A 1 113 ? -7.594 -12.164 2.314 1 97.44 113 GLU A N 1
ATOM 921 C CA . GLU A 1 113 ? -8.133 -11.242 3.307 1 97.44 113 GLU A CA 1
ATOM 922 C C . GLU A 1 113 ? -7.023 -10.633 4.156 1 97.44 113 GLU A C 1
ATOM 924 O O . GLU A 1 113 ? -7.098 -9.461 4.543 1 97.44 113 GLU A O 1
ATOM 929 N N . GLN A 1 114 ? -6.027 -11.438 4.402 1 97.81 114 GLN A N 1
ATOM 930 C CA . GLN A 1 114 ? -4.934 -10.93 5.223 1 97.81 114 GLN A CA 1
ATOM 931 C C . GLN A 1 114 ? -4.16 -9.836 4.496 1 97.81 114 GLN A C 1
ATOM 933 O O . GLN A 1 114 ? -3.684 -8.883 5.117 1 97.81 114 GLN A O 1
ATOM 938 N N . ASP A 1 115 ? -3.912 -9.953 3.209 1 97.81 115 ASP A N 1
ATOM 939 C CA . ASP A 1 115 ? -3.27 -8.898 2.434 1 97.81 115 ASP A CA 1
ATOM 940 C C . ASP A 1 115 ? -4.062 -7.598 2.516 1 97.81 115 ASP A C 1
ATOM 942 O O . ASP A 1 115 ? -3.486 -6.527 2.732 1 97.81 115 ASP A O 1
ATOM 946 N N . LEU A 1 116 ? -5.379 -7.699 2.359 1 97.81 116 LEU A N 1
ATOM 947 C CA . LEU A 1 116 ? -6.25 -6.531 2.449 1 97.81 116 LEU A CA 1
ATOM 948 C C . LEU A 1 116 ? -6.195 -5.922 3.846 1 97.81 116 LEU A C 1
ATOM 950 O O . LEU A 1 116 ? -6.176 -4.695 3.994 1 97.81 116 LEU A O 1
ATOM 954 N N . ALA A 1 117 ? -6.219 -6.746 4.855 1 97.38 117 ALA A N 1
ATOM 955 C CA . ALA A 1 117 ? -6.121 -6.277 6.234 1 97.38 117 ALA A CA 1
ATOM 956 C C . ALA A 1 117 ? -4.879 -5.414 6.438 1 97.38 117 ALA A C 1
ATOM 958 O O . ALA A 1 117 ? -4.957 -4.324 7.004 1 97.38 117 ALA A O 1
ATOM 959 N N . TYR A 1 118 ? -3.756 -5.883 5.918 1 96.19 118 TYR A N 1
ATOM 960 C CA . TYR A 1 118 ? -2.502 -5.156 6.07 1 96.19 118 TYR A CA 1
ATOM 961 C C . TYR A 1 118 ? -2.529 -3.852 5.281 1 96.19 118 TYR A C 1
ATOM 963 O O . TYR A 1 118 ? -2.053 -2.82 5.758 1 96.19 118 TYR A O 1
ATOM 971 N N . ARG A 1 119 ? -3.125 -3.873 4.117 1 95.12 119 ARG A N 1
ATOM 972 C CA . ARG A 1 119 ? -3.139 -2.705 3.242 1 95.12 119 ARG A CA 1
ATOM 973 C C . ARG A 1 119 ? -4.012 -1.597 3.822 1 95.12 119 ARG A C 1
ATOM 975 O O . ARG A 1 119 ? -3.689 -0.414 3.691 1 95.12 119 ARG A O 1
ATOM 982 N N . PHE A 1 120 ? -5.098 -1.948 4.441 1 95.5 120 PHE A N 1
ATOM 983 C CA . PHE A 1 120 ? -6.051 -0.965 4.938 1 95.5 120 PHE A CA 1
ATOM 984 C C . PHE A 1 120 ? -5.855 -0.728 6.43 1 95.5 120 PHE A C 1
ATOM 986 O O . PHE A 1 120 ? -6.605 0.031 7.047 1 95.5 120 PHE A O 1
ATOM 993 N N . HIS A 1 121 ? -4.852 -1.364 6.965 1 93.44 121 HIS A N 1
ATOM 994 C CA . HIS A 1 121 ? -4.5 -1.188 8.367 1 93.44 121 HIS A CA 1
ATOM 995 C C . HIS A 1 121 ? -5.68 -1.517 9.281 1 93.44 121 HIS A C 1
ATOM 997 O O . HIS A 1 121 ? -6.027 -0.727 10.156 1 93.44 121 HIS A O 1
ATOM 1003 N N . ILE A 1 122 ? -6.281 -2.641 9.055 1 95.62 122 ILE A N 1
ATOM 1004 C CA . ILE A 1 122 ? -7.367 -3.15 9.891 1 95.62 122 ILE A CA 1
ATOM 1005 C C . ILE A 1 122 ? -7.16 -4.641 10.156 1 95.62 122 ILE A C 1
ATOM 1007 O O . ILE A 1 122 ? -6.195 -5.234 9.664 1 95.62 122 ILE A O 1
ATOM 1011 N N . SER A 1 123 ? -7.957 -5.246 10.977 1 95.5 123 SER A N 1
ATOM 1012 C CA . SER A 1 123 ? -7.871 -6.672 11.273 1 95.5 123 SER A CA 1
ATOM 1013 C C . SER A 1 123 ? -8.484 -7.508 10.156 1 95.5 123 SER A C 1
ATOM 1015 O O . SER A 1 123 ? -9.352 -7.031 9.422 1 95.5 123 SER A O 1
ATOM 1017 N N . GLN A 1 124 ? -8.016 -8.695 10.086 1 96.81 124 GLN A N 1
ATOM 1018 C CA . GLN A 1 124 ? -8.594 -9.633 9.125 1 96.81 124 GLN A CA 1
ATOM 1019 C C . GLN A 1 124 ? -10.07 -9.883 9.414 1 96.81 124 GLN A C 1
ATOM 1021 O O . GLN A 1 124 ? -10.859 -10.07 8.484 1 96.81 124 GLN A O 1
ATOM 1026 N N . LYS A 1 125 ? -10.438 -9.891 10.641 1 96.06 125 LYS A N 1
ATOM 1027 C CA . LYS A 1 125 ? -11.828 -10.055 11.039 1 96.06 125 LYS A CA 1
ATOM 1028 C C . LYS A 1 125 ? -12.695 -8.938 10.469 1 96.06 125 LYS A C 1
ATOM 1030 O O . LYS A 1 125 ? -13.82 -9.188 10.023 1 96.06 125 LYS A O 1
ATOM 1035 N N . SER A 1 126 ? -12.203 -7.738 10.516 1 95.75 126 SER A N 1
ATOM 1036 C CA . SER A 1 126 ? -12.93 -6.602 9.945 1 95.75 126 SER A CA 1
ATOM 1037 C C . SER A 1 126 ? -13.125 -6.77 8.438 1 95.75 126 SER A C 1
ATOM 1039 O O . SER A 1 126 ? -14.203 -6.484 7.914 1 95.75 126 SER A O 1
ATOM 1041 N N . VAL A 1 127 ? -12.086 -7.242 7.793 1 96.69 127 VAL A N 1
ATOM 1042 C CA . VAL A 1 127 ? -12.18 -7.48 6.359 1 96.69 127 VAL A CA 1
ATOM 1043 C C . VAL A 1 127 ? -13.297 -8.484 6.074 1 96.69 127 VAL A C 1
ATOM 1045 O O . VAL A 1 127 ? -14.156 -8.242 5.219 1 96.69 127 VAL A O 1
ATOM 1048 N N . SER A 1 128 ? -13.281 -9.625 6.75 1 96.31 128 SER A N 1
ATOM 1049 C CA . SER A 1 128 ? -14.289 -10.664 6.574 1 96.31 128 SER A CA 1
ATOM 1050 C C . SER A 1 128 ? -15.695 -10.109 6.812 1 96.31 128 SER A C 1
ATOM 1052 O O . SER A 1 128 ? -16.625 -10.414 6.051 1 96.31 128 SER A O 1
ATOM 1054 N N . SER A 1 129 ? -15.805 -9.328 7.789 1 94.62 129 SER A N 1
ATOM 1055 C CA . SER A 1 129 ? -17.094 -8.727 8.125 1 94.62 129 SER A CA 1
ATOM 1056 C C . SER A 1 129 ? -17.562 -7.781 7.027 1 94.62 129 SER A C 1
ATOM 1058 O O . SER A 1 129 ? -18.75 -7.797 6.656 1 94.62 129 SER A O 1
ATOM 1060 N N . TYR A 1 130 ? -16.609 -6.945 6.566 1 94.19 130 TYR A N 1
ATOM 1061 C CA . TYR A 1 130 ? -16.969 -6.023 5.5 1 94.19 130 TYR A CA 1
ATOM 1062 C C . TYR A 1 130 ? -17.422 -6.777 4.254 1 94.19 130 TYR A C 1
ATOM 1064 O O . TYR A 1 130 ? -18.375 -6.371 3.584 1 94.19 130 TYR A O 1
ATOM 1072 N N . LEU A 1 131 ? -16.719 -7.816 3.93 1 95.31 131 LEU A N 1
ATOM 1073 C CA . LEU A 1 131 ? -17.047 -8.609 2.752 1 95.31 131 LEU A CA 1
ATOM 1074 C C . LEU A 1 131 ? -18.484 -9.125 2.836 1 95.31 131 LEU A C 1
ATOM 1076 O O . LEU A 1 131 ? -19.266 -8.977 1.885 1 95.31 131 LEU A O 1
ATOM 1080 N N . VAL A 1 132 ? -18.828 -9.672 3.918 1 93.31 132 VAL A N 1
ATOM 1081 C CA . VAL A 1 132 ? -20.156 -10.25 4.105 1 93.31 132 VAL A CA 1
ATOM 1082 C C . VAL A 1 132 ? -21.219 -9.141 4.031 1 93.31 132 VAL A C 1
ATOM 1084 O O . VAL A 1 132 ? -22.203 -9.273 3.312 1 93.31 132 VAL A O 1
ATOM 1087 N N . LYS A 1 133 ? -21 -8.094 4.711 1 90.94 133 LYS A N 1
ATOM 1088 C CA . LYS A 1 133 ? -21.969 -7 4.801 1 90.94 133 LYS A CA 1
ATOM 1089 C C . LYS A 1 133 ? -22.156 -6.332 3.441 1 90.94 133 LYS A C 1
ATOM 1091 O O . LYS A 1 133 ? -23.297 -6.105 3.018 1 90.94 133 LYS A O 1
ATOM 1096 N N . TRP A 1 134 ? -21.094 -6.016 2.846 1 92.06 134 TRP A N 1
ATOM 1097 C CA . TRP A 1 134 ? -21.172 -5.293 1.578 1 92.06 134 TRP A CA 1
ATOM 1098 C C . TRP A 1 134 ? -21.75 -6.184 0.479 1 92.06 134 TRP A C 1
ATOM 1100 O O . TRP A 1 134 ? -22.453 -5.707 -0.408 1 92.06 134 TRP A O 1
ATOM 1110 N N . ILE A 1 135 ? -21.375 -7.434 0.432 1 91.31 135 ILE A N 1
ATOM 1111 C CA . ILE A 1 135 ? -21.938 -8.344 -0.561 1 91.31 135 ILE A CA 1
ATOM 1112 C C . ILE A 1 135 ? -23.453 -8.438 -0.387 1 91.31 135 ILE A C 1
ATOM 1114 O O . ILE A 1 135 ? -24.188 -8.445 -1.37 1 91.31 135 ILE A O 1
ATOM 1118 N N . ASP A 1 136 ? -23.906 -8.469 0.827 1 88.25 136 ASP A N 1
ATOM 1119 C CA . ASP A 1 136 ? -25.328 -8.492 1.121 1 88.25 136 ASP A CA 1
ATOM 1120 C C . ASP A 1 136 ? -26.016 -7.227 0.599 1 88.25 136 ASP A C 1
ATOM 1122 O O . ASP A 1 136 ? -27.078 -7.305 -0.025 1 88.25 136 ASP A O 1
ATOM 1126 N N . VAL A 1 137 ? -25.422 -6.148 0.903 1 87.94 137 VAL A N 1
ATOM 1127 C CA . VAL A 1 137 ? -25.984 -4.863 0.487 1 87.94 137 VAL A CA 1
ATOM 1128 C C . VAL A 1 137 ? -26 -4.781 -1.037 1 87.94 137 VAL A C 1
ATOM 1130 O O . VAL A 1 137 ? -27 -4.344 -1.623 1 87.94 137 VAL A O 1
ATOM 1133 N N . MET A 1 138 ? -24.906 -5.129 -1.67 1 88.75 138 MET A N 1
ATOM 1134 C CA . MET A 1 138 ? -24.828 -5.082 -3.127 1 88.75 138 MET A CA 1
ATOM 1135 C C . MET A 1 138 ? -25.828 -6.043 -3.76 1 88.75 138 MET A C 1
ATOM 1137 O O . MET A 1 138 ? -26.438 -5.723 -4.781 1 88.75 138 MET A O 1
ATOM 1141 N N . TYR A 1 139 ? -25.906 -7.168 -3.18 1 83.88 139 TYR A N 1
ATOM 1142 C CA . TYR A 1 139 ? -26.844 -8.164 -3.674 1 83.88 139 TYR A CA 1
ATOM 1143 C C . TYR A 1 139 ? -28.266 -7.633 -3.648 1 83.88 139 TYR A C 1
ATOM 1145 O O . TYR A 1 139 ? -29 -7.77 -4.625 1 83.88 139 TYR A O 1
ATOM 1153 N N . ILE A 1 140 ? -28.641 -7.047 -2.643 1 81.69 140 ILE A N 1
ATOM 1154 C CA . ILE A 1 140 ? -29.984 -6.527 -2.457 1 81.69 140 ILE A CA 1
ATOM 1155 C C . ILE A 1 140 ? -30.219 -5.344 -3.396 1 81.69 140 ILE A C 1
ATOM 1157 O O . ILE A 1 140 ? -31.25 -5.277 -4.078 1 81.69 140 ILE A O 1
ATOM 1161 N N . ARG A 1 141 ? -29.25 -4.52 -3.484 1 81.62 141 ARG A N 1
ATOM 1162 C CA . ARG A 1 141 ? -29.406 -3.281 -4.238 1 81.62 141 ARG A CA 1
ATOM 1163 C C . ARG A 1 141 ? -29.25 -3.525 -5.73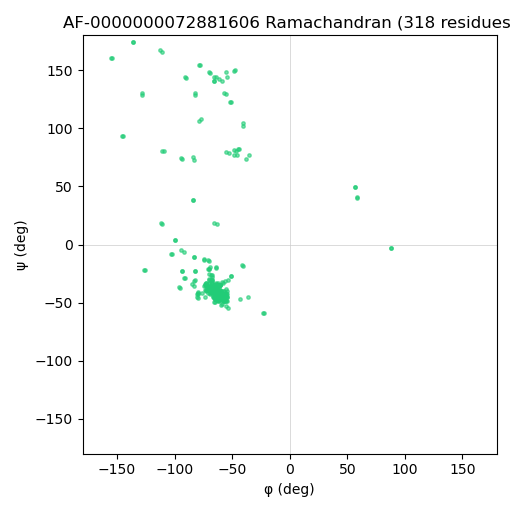4 1 81.62 141 ARG A C 1
ATOM 1165 O O . ARG A 1 141 ? -29.984 -2.945 -6.543 1 81.62 141 ARG A O 1
ATOM 1172 N N . LEU A 1 142 ? -28.281 -4.32 -6.066 1 75.88 142 LEU A N 1
ATOM 1173 C CA . LEU A 1 142 ? -28.016 -4.543 -7.484 1 75.88 142 LEU A CA 1
ATOM 1174 C C . LEU A 1 142 ? -29 -5.555 -8.062 1 75.88 142 LEU A C 1
ATOM 1176 O O . LEU A 1 142 ? -29.359 -5.477 -9.242 1 75.88 142 LEU A O 1
ATOM 1180 N N . SER A 1 143 ? -29.281 -6.613 -7.277 1 67.88 143 SER A N 1
ATOM 1181 C CA . SER A 1 143 ? -30.297 -7.562 -7.707 1 67.88 143 SER A CA 1
ATOM 1182 C C . SER A 1 143 ? -31.625 -6.859 -7.98 1 67.88 143 SER A C 1
ATOM 1184 O O . SER A 1 143 ? -32.375 -7.27 -8.867 1 67.88 143 SER A O 1
ATOM 1186 N N . ARG A 1 144 ? -31.828 -5.988 -7.176 1 62.75 144 ARG A N 1
ATOM 1187 C CA . ARG A 1 144 ? -33.062 -5.219 -7.387 1 62.75 144 ARG A CA 1
ATOM 1188 C C . ARG A 1 144 ? -33 -4.488 -8.727 1 62.75 144 ARG A C 1
ATOM 1190 O O . ARG A 1 144 ? -34.031 -4.309 -9.367 1 62.75 144 ARG A O 1
ATOM 1197 N N . ASN A 1 145 ? -31.859 -4.16 -8.961 1 59.69 145 ASN A N 1
ATOM 1198 C CA . ASN A 1 145 ? -31.719 -3.389 -10.195 1 59.69 145 ASN A CA 1
ATOM 1199 C C . ASN A 1 145 ? -31.312 -4.277 -11.367 1 59.69 145 ASN A C 1
ATOM 1201 O O . ASN A 1 145 ? -31.625 -3.969 -12.523 1 59.69 145 ASN A O 1
ATOM 1205 N N . PHE A 1 146 ? -30.375 -5.336 -10.953 1 57.5 146 PHE A N 1
ATOM 1206 C CA . PHE A 1 146 ? -29.969 -6.262 -12 1 57.5 146 PHE A CA 1
ATOM 1207 C C . PHE A 1 146 ? -30.547 -7.645 -11.766 1 57.5 146 PHE A C 1
ATOM 1209 O O . PHE A 1 146 ? -30.266 -8.281 -10.75 1 57.5 146 PHE A O 1
ATOM 1216 N N . MET A 1 147 ? -31.75 -8.008 -12.055 1 49.59 147 MET A N 1
ATOM 1217 C CA . MET A 1 147 ? -32.5 -9.242 -11.867 1 49.59 147 MET A CA 1
ATOM 1218 C C . MET A 1 147 ? -31.562 -10.438 -11.719 1 49.59 147 MET A C 1
ATOM 1220 O O . MET A 1 147 ? -31.938 -11.453 -11.125 1 49.59 147 MET A O 1
ATOM 1224 N N . ILE A 1 148 ? -30.688 -10.812 -12.617 1 46 148 ILE A N 1
ATOM 1225 C CA . ILE A 1 148 ? -30.25 -12.18 -12.875 1 46 148 ILE A CA 1
ATOM 1226 C C . ILE A 1 148 ? -29.125 -12.547 -11.898 1 46 148 ILE A C 1
ATOM 1228 O O . ILE A 1 148 ? -27.969 -12.242 -12.141 1 46 148 ILE A O 1
ATOM 1232 N N . TRP A 1 149 ? -29.125 -12.195 -10.75 1 49.41 149 TRP A N 1
ATOM 1233 C CA . TRP A 1 149 ? -27.953 -12.656 -10.008 1 49.41 149 TRP A CA 1
ATOM 1234 C C . TRP A 1 149 ? -28.141 -14.094 -9.531 1 49.41 149 TRP A C 1
ATOM 1236 O O . TRP A 1 149 ? -29.203 -14.445 -9.016 1 49.41 149 TRP A O 1
ATOM 1246 N N . PRO A 1 150 ? -27.172 -14.969 -9.773 1 48.84 150 PRO A N 1
ATOM 1247 C CA . PRO A 1 150 ? -27.344 -16.359 -9.344 1 48.84 150 PRO A CA 1
ATOM 1248 C C . PRO A 1 150 ? -27.5 -16.5 -7.836 1 48.84 150 PRO A C 1
ATOM 1250 O O . PRO A 1 150 ? -27.047 -15.641 -7.078 1 48.84 150 PRO A O 1
ATOM 1253 N N . THR A 1 151 ? -28.281 -17.328 -7.199 1 47.38 151 THR A N 1
ATOM 1254 C CA . THR A 1 151 ? -28.578 -17.609 -5.797 1 47.38 151 THR A CA 1
ATOM 1255 C C . THR A 1 151 ? -27.297 -17.922 -5.035 1 47.38 151 THR A C 1
ATOM 1257 O O . THR A 1 151 ? -26.312 -18.375 -5.629 1 47.38 151 THR A O 1
ATOM 1260 N N . LYS A 1 152 ? -27.203 -17.578 -3.654 1 48.28 152 LYS A N 1
ATOM 1261 C CA . LYS A 1 152 ? -26.094 -17.922 -2.752 1 48.28 152 LYS A CA 1
ATOM 1262 C C . LYS A 1 152 ? -25.641 -19.359 -2.961 1 48.28 152 LYS A C 1
ATOM 1264 O O . LYS A 1 152 ? -24.453 -19.656 -2.943 1 48.28 152 LYS A O 1
ATOM 1269 N N . GLU A 1 153 ? -26.484 -20.234 -3.023 1 48.81 153 GLU A N 1
ATOM 1270 C CA . GLU A 1 153 ? -26.234 -21.656 -3.23 1 48.81 153 GLU A CA 1
ATOM 1271 C C . GLU A 1 153 ? -25.391 -21.891 -4.48 1 48.81 153 GLU A C 1
ATOM 1273 O O . GLU A 1 153 ? -24.516 -22.766 -4.492 1 48.81 153 GLU A O 1
ATOM 1278 N N . ALA A 1 154 ? -25.562 -21.031 -5.371 1 50.31 154 ALA A N 1
ATOM 1279 C CA . ALA A 1 154 ? -24.875 -21.234 -6.645 1 50.31 154 ALA A CA 1
ATOM 1280 C C . ALA A 1 154 ? -23.438 -20.719 -6.574 1 50.31 154 ALA A C 1
ATOM 1282 O O . ALA A 1 154 ? -22.547 -21.297 -7.195 1 50.31 154 ALA A O 1
ATOM 1283 N N . LEU A 1 155 ? -23.094 -19.734 -5.84 1 49.91 155 LEU A N 1
ATOM 1284 C CA . LEU A 1 155 ? -21.75 -19.203 -5.637 1 49.91 155 LEU A CA 1
ATOM 1285 C C . LEU A 1 155 ? -20.922 -20.141 -4.758 1 49.91 155 LEU A C 1
ATOM 1287 O O . LEU A 1 155 ? -19.75 -20.375 -5.027 1 49.91 155 LEU A O 1
ATOM 1291 N N . LEU A 1 156 ? -21.375 -20.672 -3.666 1 51.41 156 LEU A N 1
ATOM 1292 C CA . LEU A 1 156 ? -20.719 -21.641 -2.797 1 51.41 156 LEU A CA 1
ATOM 1293 C C . LEU A 1 156 ? -20.453 -22.953 -3.545 1 51.41 156 LEU A C 1
ATOM 1295 O O . LEU A 1 156 ? -19.453 -23.625 -3.268 1 51.41 156 LEU A O 1
ATOM 1299 N N . LYS A 1 157 ? -21.297 -23.312 -4.391 1 50.12 157 LYS A N 1
ATOM 1300 C CA . LYS A 1 157 ? -21.141 -24.547 -5.152 1 50.12 157 LYS A CA 1
ATOM 1301 C C . LYS A 1 157 ? -20.016 -24.422 -6.18 1 50.12 157 LYS A C 1
ATOM 1303 O O . LYS A 1 157 ? -19.562 -25.422 -6.727 1 50.12 157 LYS A O 1
ATOM 1308 N N . SER A 1 158 ? -19.656 -23.266 -6.551 1 44.53 158 SER A N 1
ATOM 1309 C CA . SER A 1 158 ? -18.594 -23.094 -7.531 1 44.53 158 SER A CA 1
ATOM 1310 C C . SER A 1 158 ? -17.234 -22.938 -6.848 1 44.53 158 SER A C 1
ATOM 1312 O O . SER A 1 158 ? -16.203 -22.781 -7.516 1 44.53 158 SER A O 1
ATOM 1314 N N . THR A 1 159 ? -17.062 -22.844 -5.582 1 44.59 159 THR A N 1
ATOM 1315 C CA . THR A 1 159 ? -15.797 -22.922 -4.875 1 44.59 159 THR A CA 1
ATOM 1316 C C . THR A 1 159 ? -15.32 -24.359 -4.754 1 44.59 159 THR A C 1
ATOM 1318 O O . THR A 1 159 ? -16.047 -25.219 -4.25 1 44.59 159 THR A O 1
ATOM 1321 N N . PRO A 1 160 ? -14.32 -24.656 -5.5 1 40.84 160 PRO A N 1
ATOM 1322 C CA . PRO A 1 160 ? -13.859 -26.047 -5.371 1 40.84 160 PRO A CA 1
ATOM 1323 C C . PRO A 1 160 ? -13.594 -26.453 -3.924 1 40.84 160 PRO A C 1
ATOM 1325 O O . PRO A 1 160 ? -13.211 -25.609 -3.105 1 40.84 160 PRO A O 1
ATOM 1328 N N . THR A 1 161 ? -14.297 -27.547 -3.449 1 38.41 161 THR A N 1
ATOM 1329 C CA . THR A 1 161 ? -13.898 -28.234 -2.232 1 38.41 161 THR A CA 1
ATOM 1330 C C . THR A 1 161 ? -12.445 -28.688 -2.314 1 38.41 161 THR A C 1
ATOM 1332 O O . THR A 1 161 ? -11.977 -29.094 -3.375 1 38.41 161 THR A O 1
ATOM 1335 N N . LEU B 1 1 ? 14.547 76.062 27.922 1 31.91 1 LEU B N 1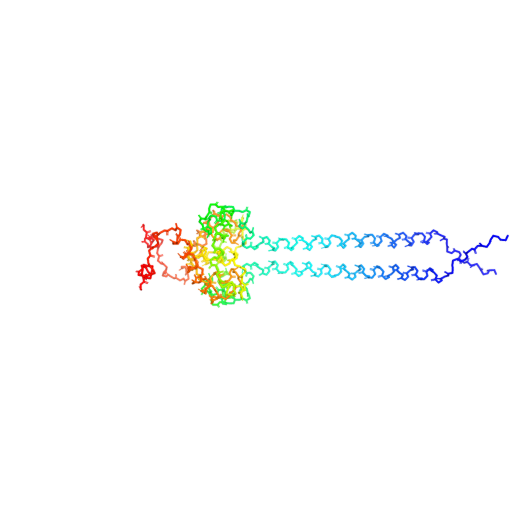
ATOM 1336 C CA . LEU B 1 1 ? 14.695 74.938 28.797 1 31.91 1 LEU B CA 1
ATOM 1337 C C . LEU B 1 1 ? 14.156 73.625 28.109 1 31.91 1 LEU B C 1
ATOM 1339 O O . LEU B 1 1 ? 12.945 73.5 27.922 1 31.91 1 LEU B O 1
ATOM 1343 N N . HIS B 1 2 ? 14.703 73.25 26.922 1 40.03 2 HIS B N 1
ATOM 1344 C CA . HIS B 1 2 ? 14.492 72.125 26.047 1 40.03 2 HIS B CA 1
ATOM 1345 C C . HIS B 1 2 ? 14.625 70.812 26.812 1 40.03 2 HIS B C 1
ATOM 1347 O O . HIS B 1 2 ? 15.695 70.5 27.328 1 40.03 2 HIS B O 1
ATOM 1353 N N . SER B 1 3 ? 13.609 70.375 27.578 1 40.22 3 SER B N 1
ATOM 1354 C CA . SER B 1 3 ? 13.5 69.125 28.297 1 40.22 3 SER B CA 1
ATOM 1355 C C . SER B 1 3 ? 13.867 67.938 27.391 1 40.22 3 SER B C 1
ATOM 1357 O O . SER B 1 3 ? 13.211 67.688 26.375 1 40.22 3 SER B O 1
ATOM 1359 N N . GLN B 1 4 ? 15.133 67.625 27.188 1 43.44 4 GLN B N 1
ATOM 1360 C CA . GLN B 1 4 ? 15.602 66.375 26.641 1 43.44 4 GLN B CA 1
ATOM 1361 C C . GLN B 1 4 ? 14.875 65.188 27.281 1 43.44 4 GLN B C 1
ATOM 1363 O O . GLN B 1 4 ? 14.875 65.062 28.516 1 43.44 4 GLN B O 1
ATOM 1368 N N . THR B 1 5 ? 13.688 64.875 26.812 1 43.84 5 THR B N 1
ATOM 1369 C CA . THR B 1 5 ? 12.953 63.625 27.172 1 43.84 5 THR B CA 1
ATOM 1370 C C . THR B 1 5 ? 13.906 62.469 27.344 1 43.84 5 THR B C 1
ATOM 1372 O O . THR B 1 5 ? 14.516 62 26.391 1 43.84 5 THR B O 1
ATOM 1375 N N . GLN B 1 6 ? 14.648 62.312 28.406 1 45.09 6 GLN B N 1
ATOM 1376 C CA . GLN B 1 6 ? 15.445 61.156 28.844 1 45.09 6 GLN B CA 1
ATOM 1377 C C . GLN B 1 6 ? 14.633 59.875 28.781 1 45.09 6 GLN B C 1
ATOM 1379 O O . GLN B 1 6 ? 13.594 59.75 29.453 1 45.09 6 GLN B O 1
ATOM 1384 N N . VAL B 1 7 ? 14.43 59.312 27.672 1 52.41 7 VAL B N 1
ATOM 1385 C CA . VAL B 1 7 ? 13.891 57.969 27.609 1 52.41 7 VAL B CA 1
ATOM 1386 C C . VAL B 1 7 ? 14.531 57.125 28.703 1 52.41 7 VAL B C 1
ATOM 1388 O O . VAL B 1 7 ? 15.758 57.031 28.797 1 52.41 7 VAL B O 1
ATOM 1391 N N . SER B 1 8 ? 13.852 56.844 29.75 1 53.75 8 SER B N 1
ATOM 1392 C CA . SER B 1 8 ? 14.312 56.125 30.938 1 53.75 8 SER B CA 1
ATOM 1393 C C . SER B 1 8 ? 14.844 54.75 30.578 1 53.75 8 SER B C 1
ATOM 1395 O O . SER B 1 8 ? 14.359 54.125 29.641 1 53.75 8 SER B O 1
ATOM 1397 N N . PRO B 1 9 ? 16.016 54.344 31.031 1 55.94 9 PRO B N 1
ATOM 1398 C CA . PRO B 1 9 ? 16.641 53.031 30.844 1 55.94 9 PRO B CA 1
ATOM 1399 C C . PRO B 1 9 ? 15.648 51.875 31 1 55.94 9 PRO B C 1
ATOM 1401 O O . PRO B 1 9 ? 15.875 50.781 30.453 1 55.94 9 PRO B O 1
ATOM 1404 N N . LYS B 1 10 ? 14.539 52.094 31.578 1 57.62 10 LYS B N 1
ATOM 1405 C CA . LYS B 1 10 ? 13.516 51.094 31.812 1 57.62 10 LYS B CA 1
ATOM 1406 C C . LYS B 1 10 ? 12.766 50.75 30.531 1 57.62 10 LYS B C 1
ATOM 1408 O O . LYS B 1 10 ? 12.414 49.594 30.281 1 57.62 10 LYS B O 1
ATOM 1413 N N . VAL B 1 11 ? 12.609 51.719 29.797 1 55.31 11 VAL B N 1
ATOM 1414 C CA . VAL B 1 11 ? 11.852 51.5 28.578 1 55.31 11 VAL B CA 1
ATOM 1415 C C . VAL B 1 11 ? 12.703 50.688 27.594 1 55.31 11 VAL B C 1
ATOM 1417 O O . VAL B 1 11 ? 12.195 49.812 26.891 1 55.31 11 VAL B O 1
ATOM 1420 N N . ILE B 1 12 ? 13.992 51.062 27.594 1 55.5 12 ILE B N 1
ATOM 1421 C CA . ILE B 1 12 ? 14.922 50.312 26.75 1 55.5 12 ILE B CA 1
ATOM 1422 C C . ILE B 1 12 ? 15 48.875 27.219 1 55.5 12 ILE B C 1
ATOM 1424 O O . ILE B 1 12 ? 15.062 47.938 26.406 1 55.5 12 ILE B O 1
ATOM 1428 N N . ASN B 1 13 ? 14.961 48.688 28.5 1 57.5 13 ASN B N 1
ATOM 1429 C CA . ASN B 1 13 ? 15.008 47.344 29.047 1 57.5 13 ASN B CA 1
ATOM 1430 C C . ASN B 1 13 ? 13.742 46.562 28.719 1 57.5 13 ASN B C 1
ATOM 1432 O O . ASN B 1 13 ? 13.805 45.375 28.438 1 57.5 13 ASN B O 1
ATOM 1436 N N . LEU B 1 14 ? 12.609 47.281 28.719 1 57.5 14 LEU B N 1
ATOM 1437 C CA . LEU B 1 14 ? 11.344 46.625 28.422 1 57.5 14 LEU B CA 1
ATOM 1438 C C . LEU B 1 14 ? 11.273 46.219 26.953 1 57.5 14 LEU B C 1
ATOM 1440 O O . LEU B 1 14 ? 10.797 45.125 26.625 1 57.5 14 LEU B O 1
ATOM 1444 N N . GLY B 1 15 ? 11.82 47.125 26.094 1 59.47 15 GLY B N 1
ATOM 1445 C CA . GLY B 1 15 ? 11.836 46.844 24.656 1 59.47 15 GLY B CA 1
ATOM 1446 C C . GLY B 1 15 ? 12.711 45.656 24.297 1 59.47 15 GLY B C 1
ATOM 1447 O O . GLY B 1 15 ? 12.344 44.844 23.453 1 59.47 15 GLY B O 1
ATOM 1448 N N . ARG B 1 16 ? 13.828 45.688 25 1 66 16 ARG B N 1
ATOM 1449 C CA . ARG B 1 16 ? 14.781 44.594 24.797 1 66 16 ARG B CA 1
ATOM 1450 C C . ARG B 1 16 ? 14.211 43.281 25.281 1 66 16 ARG B C 1
ATOM 1452 O O . ARG B 1 16 ? 14.367 42.25 24.625 1 66 16 ARG B O 1
ATOM 1459 N N . ASN B 1 17 ? 13.516 43.406 26.422 1 73.56 17 ASN B N 1
ATOM 1460 C CA . ASN B 1 17 ? 12.922 42.219 26.984 1 73.56 17 ASN B CA 1
ATOM 1461 C C . ASN B 1 17 ? 11.844 41.625 26.062 1 73.56 17 ASN B C 1
ATOM 1463 O O . ASN B 1 17 ? 11.758 40.406 25.891 1 73.56 17 ASN B O 1
ATOM 1467 N N . SER B 1 18 ? 11.172 42.625 25.406 1 79.56 18 SER B N 1
ATOM 1468 C CA . SER B 1 18 ? 10.102 42.188 24.531 1 79.56 18 SER B CA 1
ATOM 1469 C C . SER B 1 18 ? 10.656 41.531 23.266 1 79.56 18 SER B C 1
ATOM 1471 O O . SER B 1 18 ? 10.133 40.531 22.812 1 79.56 18 SER B O 1
ATOM 1473 N N . VAL B 1 19 ? 11.781 42.094 22.812 1 80.62 19 VAL B N 1
ATOM 1474 C CA . VAL B 1 19 ? 12.398 41.562 21.594 1 80.62 19 VAL B CA 1
ATOM 1475 C C . VAL B 1 19 ? 13.039 40.219 21.906 1 80.62 19 VAL B C 1
ATOM 1477 O O . VAL B 1 19 ? 12.977 39.281 21.094 1 80.62 19 VAL B O 1
ATOM 1480 N N . ASP B 1 20 ? 13.641 40.125 23.062 1 80.94 20 ASP B N 1
ATOM 1481 C CA . ASP B 1 20 ? 14.242 38.875 23.5 1 80.94 20 ASP B CA 1
ATOM 1482 C C . ASP B 1 20 ? 13.18 37.781 23.656 1 80.94 20 ASP B C 1
ATOM 1484 O O . ASP B 1 20 ? 13.406 36.625 23.297 1 80.94 20 ASP B O 1
ATOM 1488 N N . GLU B 1 21 ? 12.062 38.188 24.203 1 84.69 21 GLU B N 1
ATOM 1489 C CA . GLU B 1 21 ? 10.961 37.25 24.375 1 84.69 21 GLU B CA 1
ATOM 1490 C C . GLU B 1 21 ? 10.43 36.75 23.031 1 84.69 21 GLU B C 1
ATOM 1492 O O . GLU B 1 21 ? 10.125 35.562 22.875 1 84.69 21 GLU B O 1
ATOM 1497 N N . GLN B 1 22 ? 10.336 37.719 22.094 1 83.94 22 GLN B N 1
ATOM 1498 C CA . GLN B 1 22 ? 9.867 37.344 20.75 1 83.94 22 GLN B CA 1
ATOM 1499 C C . GLN B 1 22 ? 10.859 36.406 20.062 1 83.94 22 GLN B C 1
ATOM 1501 O O . GLN B 1 22 ? 10.461 35.438 19.422 1 83.94 22 GLN B O 1
ATOM 1506 N N . LEU B 1 23 ? 12.117 36.688 20.172 1 82.81 23 LEU B N 1
ATOM 1507 C CA . LEU B 1 23 ? 13.148 35.844 19.594 1 82.81 23 LEU B CA 1
ATOM 1508 C C . LEU B 1 23 ? 13.125 34.438 20.188 1 82.81 23 LEU B C 1
ATOM 1510 O O . LEU B 1 23 ? 13.266 33.438 19.469 1 82.81 23 LEU B O 1
ATOM 1514 N N . GLN B 1 24 ? 12.945 34.375 21.516 1 85.56 24 GLN B N 1
ATOM 1515 C CA . GLN B 1 24 ? 12.875 33.062 22.172 1 85.56 24 GLN B CA 1
ATOM 1516 C C . GLN B 1 24 ? 11.641 32.281 21.719 1 85.56 24 GLN B C 1
ATOM 1518 O O . GLN B 1 24 ? 11.719 31.078 21.516 1 85.56 24 GLN B O 1
ATOM 1523 N N . ALA B 1 25 ? 10.523 33 21.609 1 86.94 25 ALA B N 1
ATOM 1524 C CA . ALA B 1 25 ? 9.297 32.344 21.156 1 86.94 25 ALA B CA 1
ATOM 1525 C C . ALA B 1 25 ? 9.469 31.797 19.734 1 86.94 25 ALA B C 1
ATOM 1527 O O . ALA B 1 25 ? 9.008 30.688 19.438 1 86.94 25 ALA B O 1
ATOM 1528 N N . MET B 1 26 ? 10.18 32.5 18.906 1 87.81 26 MET B N 1
ATOM 1529 C CA . MET B 1 26 ? 10.398 32.094 17.531 1 87.81 26 MET B CA 1
ATOM 1530 C C . MET B 1 26 ? 11.359 30.906 17.453 1 87.81 26 MET B C 1
ATOM 1532 O O . MET B 1 26 ? 11.211 30.031 16.594 1 87.81 26 MET B O 1
ATOM 1536 N N . MET B 1 27 ? 12.273 30.953 18.359 1 86.88 27 MET B N 1
ATOM 1537 C CA . MET B 1 27 ? 13.211 29.828 18.422 1 86.88 27 MET B CA 1
ATOM 1538 C C . MET B 1 27 ? 12.5 28.547 18.844 1 86.88 27 MET B C 1
ATOM 1540 O O . MET B 1 27 ? 12.75 27.484 18.281 1 86.88 27 MET B O 1
ATOM 1544 N N . VAL B 1 28 ? 11.641 28.656 19.875 1 89.56 28 VAL B N 1
ATOM 1545 C CA . VAL B 1 28 ? 10.875 27.5 20.344 1 89.56 28 VAL B CA 1
ATOM 1546 C C . VAL B 1 28 ? 9.977 27 19.219 1 89.56 28 VAL B C 1
ATOM 1548 O O . VAL B 1 28 ? 9.875 25.781 18.984 1 89.56 28 VAL B O 1
ATOM 1551 N N . GLU B 1 29 ? 9.375 27.875 18.453 1 89.25 29 GLU B N 1
ATOM 1552 C CA . GLU B 1 29 ? 8.508 27.5 17.344 1 89.25 29 GLU B CA 1
ATOM 1553 C C . GLU B 1 29 ? 9.297 26.766 16.25 1 89.25 29 GLU B C 1
ATOM 1555 O O . GLU B 1 29 ? 8.828 25.766 15.703 1 89.25 29 GLU B O 1
ATOM 1560 N N . SER B 1 30 ? 10.406 27.297 15.898 1 88.38 30 SER B N 1
ATOM 1561 C CA . SER B 1 30 ? 11.258 26.688 14.883 1 88.38 30 SER B CA 1
ATOM 1562 C C . SER B 1 30 ? 11.648 25.266 15.273 1 88.38 30 SER B C 1
ATOM 1564 O O . SER B 1 30 ? 11.641 24.359 14.43 1 88.38 30 SER B O 1
ATOM 1566 N N . THR B 1 31 ? 11.93 25.078 16.562 1 89.44 31 THR B N 1
ATOM 1567 C CA . THR B 1 31 ? 12.289 23.75 17.047 1 89.44 31 THR B CA 1
ATOM 1568 C C . THR B 1 31 ? 11.094 22.797 16.953 1 89.44 31 THR B C 1
ATOM 1570 O O . THR B 1 31 ? 11.258 21.641 16.562 1 89.44 31 THR B O 1
ATOM 1573 N N . ASN B 1 32 ? 9.914 23.25 17.281 1 90.94 32 ASN B N 1
ATOM 1574 C CA . ASN B 1 32 ? 8.703 22.453 17.188 1 90.94 32 ASN B CA 1
ATOM 1575 C C . ASN B 1 32 ? 8.398 22.047 15.75 1 90.94 32 ASN B C 1
ATOM 1577 O O . ASN B 1 32 ? 8 20.922 15.484 1 90.94 32 ASN B O 1
ATOM 1581 N N . LEU B 1 33 ? 8.625 23.031 14.867 1 90.94 33 LEU B N 1
ATOM 1582 C CA . LEU B 1 33 ? 8.359 22.766 13.461 1 90.94 33 LEU B CA 1
ATOM 1583 C C . LEU B 1 33 ? 9.359 21.766 12.898 1 90.94 33 LEU B C 1
ATOM 1585 O O . LEU B 1 33 ? 8.992 20.875 12.133 1 90.94 33 LEU B O 1
ATOM 1589 N N . LYS B 1 34 ? 10.586 21.891 13.352 1 92.12 34 LYS B N 1
ATOM 1590 C CA . LYS B 1 34 ? 11.609 20.938 12.914 1 92.12 34 LYS B CA 1
ATOM 1591 C C . LYS B 1 34 ? 11.336 19.547 13.445 1 92.12 34 LYS B C 1
ATOM 1593 O O . LYS B 1 34 ? 11.539 18.547 12.742 1 92.12 34 LYS B O 1
ATOM 1598 N N . GLU B 1 35 ? 10.781 19.391 14.609 1 92.69 35 GLU B N 1
ATOM 1599 C CA . GLU B 1 35 ? 10.406 18.109 15.188 1 92.69 35 GLU B CA 1
ATOM 1600 C C . GLU B 1 35 ? 9.219 17.5 14.445 1 92.69 35 GLU B C 1
ATOM 1602 O O . GLU B 1 35 ? 9.172 16.281 14.227 1 92.69 35 GLU B O 1
ATOM 1607 N N . THR B 1 36 ? 8.352 18.344 14.109 1 90.62 36 THR B N 1
ATOM 1608 C CA . THR B 1 36 ? 7.188 17.875 13.359 1 90.62 36 THR B CA 1
ATOM 1609 C C . THR B 1 36 ? 7.602 17.359 11.984 1 90.62 36 THR B C 1
ATOM 1611 O O . THR B 1 36 ? 7.07 16.359 11.508 1 90.62 36 THR B O 1
ATOM 1614 N N . ILE B 1 37 ? 8.469 18.016 11.352 1 89.56 37 ILE B N 1
ATOM 1615 C CA . ILE B 1 37 ? 8.969 17.578 10.047 1 89.56 37 ILE B CA 1
ATOM 1616 C C . ILE B 1 37 ? 9.664 16.234 10.18 1 89.56 37 ILE B C 1
ATOM 1618 O O . ILE B 1 37 ? 9.438 15.328 9.375 1 89.56 37 ILE B O 1
ATOM 1622 N N . PHE B 1 38 ? 10.406 16.156 11.203 1 90.69 38 PHE B N 1
ATOM 1623 C CA . PHE B 1 38 ? 11.109 14.898 11.445 1 90.69 38 PHE B CA 1
ATOM 1624 C C . PHE B 1 38 ? 10.125 13.758 11.68 1 90.69 38 PHE B C 1
ATOM 1626 O O . PHE B 1 38 ? 10.273 12.672 11.109 1 90.69 38 PHE B O 1
ATOM 1633 N N . SER B 1 39 ? 9.156 14.008 12.43 1 90.56 39 SER B N 1
ATOM 1634 C CA . SER B 1 39 ? 8.148 13 12.734 1 90.56 39 SER B CA 1
ATOM 1635 C C . SER B 1 39 ? 7.375 12.594 11.484 1 90.56 39 SER B C 1
ATOM 1637 O O . SER B 1 39 ? 7.082 11.414 11.289 1 90.56 39 SER B O 1
ATOM 1639 N N . LEU B 1 40 ? 7.082 13.547 10.68 1 89.69 40 LEU B N 1
ATOM 1640 C CA . LEU B 1 40 ? 6.324 13.273 9.469 1 89.69 40 LEU B CA 1
ATOM 1641 C C . LEU B 1 40 ? 7.168 12.484 8.469 1 89.69 40 LEU B C 1
ATOM 1643 O O . LEU B 1 40 ? 6.66 11.586 7.793 1 89.69 40 LEU B O 1
ATOM 1647 N N . ARG B 1 41 ? 8.367 12.75 8.398 1 88.62 41 ARG B N 1
ATOM 1648 C CA . ARG B 1 41 ? 9.266 12.008 7.527 1 88.62 41 ARG B CA 1
ATOM 1649 C C . ARG B 1 41 ? 9.406 10.562 7.988 1 88.62 41 ARG B C 1
ATOM 1651 O O . ARG B 1 41 ? 9.422 9.641 7.168 1 88.62 41 ARG B O 1
ATOM 1658 N N . GLU B 1 42 ? 9.453 10.406 9.258 1 88.81 42 GLU B N 1
ATOM 1659 C CA . GLU B 1 42 ? 9.547 9.062 9.82 1 88.81 42 GLU B CA 1
ATOM 1660 C C . GLU B 1 42 ? 8.266 8.273 9.578 1 88.81 42 GLU B C 1
ATOM 1662 O O . GLU B 1 42 ? 8.312 7.062 9.336 1 88.81 42 GLU B O 1
ATOM 1667 N N . LEU B 1 43 ? 7.242 9 9.688 1 85.5 43 LEU B N 1
ATOM 1668 C CA . LEU B 1 43 ? 5.957 8.352 9.438 1 85.5 43 LEU B CA 1
ATOM 1669 C C . LEU B 1 43 ? 5.852 7.895 7.984 1 85.5 43 LEU B C 1
ATOM 1671 O O . LEU B 1 43 ? 5.359 6.801 7.711 1 85.5 43 LEU B O 1
ATOM 1675 N N . VAL B 1 44 ? 6.254 8.695 7.117 1 85.81 44 VAL B N 1
ATOM 1676 C CA . VAL B 1 44 ? 6.234 8.352 5.699 1 85.81 44 VAL B CA 1
ATOM 1677 C C . VAL B 1 44 ? 7.133 7.148 5.441 1 85.81 44 VAL B C 1
ATOM 1679 O O . VAL B 1 44 ? 6.766 6.242 4.691 1 85.81 44 VAL B O 1
ATOM 1682 N N . LYS B 1 45 ? 8.227 7.152 6.039 1 85.12 45 LYS B N 1
ATOM 1683 C CA . LYS B 1 45 ? 9.172 6.051 5.887 1 85.12 45 LYS B CA 1
ATOM 1684 C C . LYS B 1 45 ? 8.602 4.754 6.461 1 85.12 45 LYS B C 1
ATOM 1686 O O . LYS B 1 45 ? 8.734 3.689 5.859 1 85.12 45 LYS B O 1
ATOM 1691 N N . LYS B 1 46 ? 7.965 4.914 7.523 1 85.44 46 LYS B N 1
ATOM 1692 C CA . LYS B 1 46 ? 7.426 3.75 8.219 1 85.44 46 LYS B CA 1
ATOM 1693 C C . LYS B 1 46 ? 6.273 3.127 7.438 1 85.44 46 LYS B C 1
ATOM 1695 O O . LYS B 1 46 ? 5.98 1.939 7.59 1 85.44 46 LYS B O 1
ATOM 1700 N N . GLU B 1 47 ? 5.75 3.932 6.621 1 86.88 47 GLU B N 1
ATOM 1701 C CA . GLU B 1 47 ? 4.586 3.459 5.875 1 86.88 47 GLU B CA 1
ATOM 1702 C C . GLU B 1 47 ? 5.008 2.652 4.648 1 86.88 47 GLU B C 1
ATOM 1704 O O . GLU B 1 47 ? 4.184 1.963 4.043 1 86.88 47 GLU B O 1
ATOM 1709 N N . LYS B 1 48 ? 6.316 2.74 4.387 1 89.81 48 LYS B N 1
ATOM 1710 C CA . LYS B 1 48 ? 6.812 1.894 3.307 1 89.81 48 LYS B CA 1
ATOM 1711 C C . LYS B 1 48 ? 6.691 0.415 3.668 1 89.81 48 LYS B C 1
ATOM 1713 O O . LYS B 1 48 ? 6.961 0.025 4.805 1 89.81 48 LYS B O 1
ATOM 1718 N N . LEU B 1 49 ? 6.312 -0.403 2.674 1 94 49 LEU B N 1
ATOM 1719 C CA . LEU B 1 49 ? 6.023 -1.815 2.893 1 94 49 LEU B CA 1
ATOM 1720 C C . LEU B 1 49 ? 7.211 -2.52 3.547 1 94 49 LEU B C 1
ATOM 1722 O O . LEU B 1 49 ? 7.047 -3.217 4.551 1 94 49 LEU B O 1
ATOM 1726 N N . ILE B 1 50 ? 8.383 -2.305 3.008 1 95.5 50 ILE B N 1
ATOM 1727 C CA . ILE B 1 50 ? 9.562 -3.016 3.494 1 95.5 50 ILE B CA 1
ATOM 1728 C C . ILE B 1 50 ? 9.836 -2.635 4.949 1 95.5 50 ILE B C 1
ATOM 1730 O O . ILE B 1 50 ? 10.273 -3.469 5.746 1 95.5 50 ILE B O 1
ATOM 1734 N N . ASN B 1 51 ? 9.602 -1.467 5.332 1 94.5 51 ASN B N 1
ATOM 1735 C CA . ASN B 1 51 ? 9.836 -1.021 6.699 1 94.5 51 ASN B CA 1
ATOM 1736 C C . ASN B 1 51 ? 8.797 -1.577 7.66 1 94.5 51 ASN B C 1
ATOM 1738 O O . ASN B 1 51 ? 9.094 -1.844 8.828 1 94.5 51 ASN B O 1
ATOM 1742 N N . ARG B 1 52 ? 7.633 -1.708 7.199 1 95 52 ARG B N 1
ATOM 1743 C CA . ARG B 1 52 ? 6.598 -2.334 8.016 1 95 52 ARG B CA 1
ATOM 1744 C C . ARG B 1 52 ? 6.934 -3.793 8.305 1 95 52 ARG B C 1
ATOM 1746 O O . ARG B 1 52 ? 6.617 -4.309 9.375 1 95 52 ARG B O 1
ATOM 1753 N N . LEU B 1 53 ? 7.57 -4.422 7.363 1 96.88 53 LEU B N 1
ATOM 1754 C CA . LEU B 1 53 ? 7.934 -5.828 7.504 1 96.88 53 LEU B CA 1
ATOM 1755 C C . LEU B 1 53 ? 9.078 -5.996 8.492 1 96.88 53 LEU B C 1
ATOM 1757 O O . LEU B 1 53 ? 9.117 -6.965 9.25 1 96.88 53 LEU B O 1
ATOM 1761 N N . THR B 1 54 ? 9.945 -5.051 8.547 1 95 54 THR B N 1
ATOM 1762 C CA . THR B 1 54 ? 11.148 -5.121 9.375 1 95 54 THR B CA 1
ATOM 1763 C C . THR B 1 54 ? 10.781 -5.336 10.836 1 95 54 THR B C 1
ATOM 1765 O O . THR B 1 54 ? 11.484 -6.039 11.562 1 95 54 THR B O 1
ATOM 1768 N N . ASP B 1 55 ? 9.641 -4.773 11.227 1 91 55 ASP B N 1
ATOM 1769 C CA . ASP B 1 55 ? 9.281 -4.855 12.641 1 91 55 ASP B CA 1
ATOM 1770 C C . ASP B 1 55 ? 8.078 -5.766 12.859 1 91 55 ASP B C 1
ATOM 1772 O O . ASP B 1 55 ? 7.41 -5.691 13.891 1 91 55 ASP B O 1
ATOM 1776 N N . ASN B 1 56 ? 7.828 -6.562 11.883 1 96.56 56 ASN B N 1
ATOM 1777 C CA . ASN B 1 56 ? 6.621 -7.375 11.938 1 96.56 56 ASN B CA 1
ATOM 1778 C C . ASN B 1 56 ? 6.84 -8.742 11.297 1 96.56 56 ASN B C 1
ATOM 1780 O O . ASN B 1 56 ? 6.555 -8.938 10.117 1 96.56 56 ASN B O 1
ATOM 1784 N N . ASP B 1 57 ? 7.195 -9.719 12.117 1 97.62 57 ASP B N 1
ATOM 1785 C CA . ASP B 1 57 ? 7.516 -11.055 11.617 1 97.62 57 ASP B CA 1
ATOM 1786 C C . ASP B 1 57 ? 6.273 -11.75 11.062 1 97.62 57 ASP B C 1
ATOM 1788 O O . ASP B 1 57 ? 6.363 -12.523 10.109 1 97.62 57 ASP B O 1
ATOM 1792 N N . ARG B 1 58 ? 5.152 -11.445 11.609 1 97.06 58 ARG B N 1
ATOM 1793 C CA . ARG B 1 58 ? 3.91 -12.008 11.086 1 97.06 58 ARG B CA 1
ATOM 1794 C C . ARG B 1 58 ? 3.662 -11.547 9.648 1 97.06 58 ARG B C 1
ATOM 1796 O O . ARG B 1 58 ? 3.293 -12.352 8.789 1 97.06 58 ARG B O 1
ATOM 1803 N N . MET B 1 59 ? 3.885 -10.328 9.438 1 97.38 59 MET B N 1
ATOM 1804 C CA . MET B 1 59 ? 3.725 -9.773 8.094 1 97.38 59 MET B CA 1
ATOM 1805 C C . MET B 1 59 ? 4.77 -10.344 7.145 1 97.38 59 MET B C 1
ATOM 1807 O O . MET B 1 59 ? 4.469 -10.625 5.98 1 97.38 59 MET B O 1
ATOM 1811 N N . THR B 1 60 ? 5.988 -10.508 7.629 1 98.25 60 THR B N 1
ATOM 1812 C CA . THR B 1 60 ? 7.059 -11.094 6.828 1 98.25 60 THR B CA 1
ATOM 1813 C C . THR B 1 60 ? 6.703 -12.508 6.395 1 98.25 60 THR B C 1
ATOM 1815 O O . THR B 1 60 ? 6.844 -12.859 5.223 1 98.25 60 THR B O 1
ATOM 1818 N N . LYS B 1 61 ? 6.215 -13.258 7.375 1 98.12 61 LYS B N 1
ATOM 1819 C CA . LYS B 1 61 ? 5.832 -14.633 7.086 1 98.12 61 LYS B CA 1
ATOM 1820 C C . LYS B 1 61 ? 4.703 -14.695 6.066 1 98.12 61 LYS B C 1
ATOM 1822 O O . LYS B 1 61 ? 4.727 -15.516 5.152 1 98.12 61 LYS B O 1
ATOM 1827 N N . PHE B 1 62 ? 3.779 -13.891 6.176 1 97.94 62 PHE B N 1
ATOM 1828 C CA . PHE B 1 62 ? 2.637 -13.875 5.27 1 97.94 62 PHE B CA 1
ATOM 1829 C C . PHE B 1 62 ? 3.08 -13.562 3.846 1 97.94 62 PHE B C 1
ATOM 1831 O O . PHE B 1 62 ? 2.682 -14.242 2.9 1 97.94 62 PHE B O 1
ATOM 1838 N N . TYR B 1 63 ? 3.91 -12.523 3.689 1 97.81 63 TYR B N 1
ATOM 1839 C CA . TYR B 1 63 ? 4.23 -12.023 2.359 1 97.81 63 TYR B CA 1
ATOM 1840 C C . TYR B 1 63 ? 5.332 -12.852 1.713 1 97.81 63 TYR B C 1
ATOM 1842 O O . TYR B 1 63 ? 5.438 -12.906 0.485 1 97.81 63 TYR B O 1
ATOM 1850 N N . THR B 1 64 ? 6.156 -13.539 2.484 1 97.38 64 THR B N 1
ATOM 1851 C CA . THR B 1 64 ? 7.344 -14.156 1.901 1 97.38 64 THR B CA 1
ATOM 1852 C C . THR B 1 64 ? 7.391 -15.648 2.227 1 97.38 64 THR B C 1
ATOM 1854 O O . THR B 1 64 ? 8.141 -16.406 1.598 1 97.38 64 THR B O 1
ATOM 1857 N N . GLY B 1 65 ? 6.719 -16.062 3.262 1 96.81 65 GLY B N 1
ATOM 1858 C CA . GLY B 1 65 ? 6.797 -17.438 3.727 1 96.81 65 GLY B CA 1
ATOM 1859 C C . GLY B 1 65 ? 7.926 -17.672 4.711 1 96.81 65 GLY B C 1
ATOM 1860 O O . GLY B 1 65 ? 8.047 -18.766 5.277 1 96.81 65 GLY B O 1
ATOM 1861 N N . LEU B 1 66 ? 8.68 -16.656 4.957 1 96.88 66 LEU B N 1
ATOM 1862 C CA . LEU B 1 66 ? 9.805 -16.766 5.883 1 96.88 66 LEU B CA 1
ATOM 1863 C C . LEU B 1 66 ? 9.375 -16.422 7.301 1 96.88 66 LEU B C 1
ATOM 1865 O O . LEU B 1 66 ? 8.586 -15.484 7.504 1 96.88 66 LEU B O 1
ATOM 1869 N N . LYS B 1 67 ? 9.922 -17.094 8.172 1 96.81 67 LYS B N 1
ATOM 1870 C CA . LYS B 1 67 ? 9.453 -17.047 9.555 1 96.81 67 LYS B CA 1
ATOM 1871 C C . LYS B 1 67 ? 9.711 -15.672 10.18 1 96.81 67 LYS B C 1
ATOM 1873 O O . LYS B 1 67 ? 9.039 -15.281 11.133 1 96.81 67 LYS B O 1
ATOM 1878 N N . SER B 1 68 ? 10.773 -14.992 9.664 1 97.44 68 SER B N 1
ATOM 1879 C CA . SER B 1 68 ? 11.141 -13.719 10.266 1 97.44 68 SER B CA 1
ATOM 1880 C C . SER B 1 68 ? 11.867 -12.82 9.273 1 97.44 68 SER B C 1
ATOM 1882 O O . SER B 1 68 ? 12.352 -13.289 8.242 1 97.44 68 SER B O 1
ATOM 1884 N N . TRP B 1 69 ? 11.828 -11.555 9.664 1 97.69 69 TRP B N 1
ATOM 1885 C CA . TRP B 1 69 ? 12.57 -10.609 8.836 1 97.69 69 TRP B CA 1
ATOM 1886 C C . TRP B 1 69 ? 14.062 -10.93 8.844 1 97.69 69 TRP B C 1
ATOM 1888 O O . TRP B 1 69 ? 14.75 -10.766 7.836 1 97.69 69 TRP B O 1
ATOM 1898 N N . LYS B 1 70 ? 14.539 -11.32 9.992 1 97.69 70 LYS B N 1
ATOM 1899 C CA . LYS B 1 70 ? 15.938 -11.711 10.094 1 97.69 70 LYS B CA 1
ATOM 1900 C C . LYS B 1 70 ? 16.266 -12.812 9.086 1 97.69 70 LYS B C 1
ATOM 1902 O O . LYS B 1 70 ? 17.312 -12.766 8.43 1 97.69 70 LYS B O 1
ATOM 1907 N N . LEU B 1 71 ? 15.398 -13.758 8.977 1 97.5 71 LEU B N 1
ATOM 1908 C CA . LEU B 1 71 ? 15.586 -14.836 8.016 1 97.5 71 LEU B CA 1
ATOM 1909 C C . LEU B 1 71 ? 15.547 -14.297 6.586 1 97.5 71 LEU B C 1
ATOM 1911 O O . LEU B 1 71 ? 16.328 -14.727 5.738 1 97.5 71 LEU B O 1
ATOM 1915 N N . PHE B 1 72 ? 14.688 -13.406 6.301 1 97.44 72 PHE B N 1
ATOM 1916 C CA . PHE B 1 72 ? 14.633 -12.75 5 1 97.44 72 PHE B CA 1
ATOM 1917 C C . PHE B 1 72 ? 15.977 -12.125 4.652 1 97.44 72 PHE B C 1
ATOM 1919 O O . PHE B 1 72 ? 16.484 -12.305 3.543 1 97.44 72 PHE B O 1
ATOM 1926 N N . GLU B 1 73 ? 16.5 -11.43 5.605 1 97 73 GLU B N 1
ATOM 1927 C CA . GLU B 1 73 ? 17.766 -10.742 5.402 1 97 73 GLU B CA 1
ATOM 1928 C C . GLU B 1 73 ? 18.906 -11.734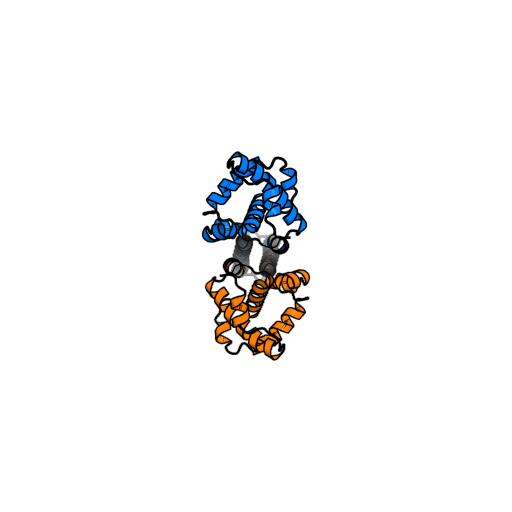 5.168 1 97 73 GLU B C 1
ATOM 1930 O O . GLU B 1 73 ? 19.781 -11.492 4.344 1 97 73 GLU B O 1
ATOM 1935 N N . ILE B 1 74 ? 18.891 -12.781 5.898 1 95.44 74 ILE B N 1
ATOM 1936 C CA . ILE B 1 74 ? 19.922 -13.805 5.766 1 95.44 74 ILE B CA 1
ATOM 1937 C C . ILE B 1 74 ? 19.875 -14.406 4.367 1 95.44 74 ILE B C 1
ATOM 1939 O O . ILE B 1 74 ? 20.906 -14.516 3.691 1 95.44 74 ILE B O 1
ATOM 1943 N N . ILE B 1 75 ? 18.656 -14.75 3.93 1 93.5 75 ILE B N 1
ATOM 1944 C CA . ILE B 1 75 ? 18.5 -15.367 2.615 1 93.5 75 ILE B CA 1
ATOM 1945 C C . ILE B 1 75 ? 18.875 -14.359 1.527 1 93.5 75 ILE B C 1
ATOM 1947 O O . ILE B 1 75 ? 19.531 -14.719 0.545 1 93.5 75 ILE B O 1
ATOM 1951 N N . TYR B 1 76 ? 18.469 -13.18 1.721 1 93.88 76 TYR B N 1
ATOM 1952 C CA . TYR B 1 76 ? 18.812 -12.117 0.778 1 93.88 76 TYR B CA 1
ATOM 1953 C C . TYR B 1 76 ? 20.312 -11.984 0.627 1 93.88 76 TYR B C 1
ATOM 1955 O O . TYR B 1 76 ? 20.828 -11.898 -0.491 1 93.88 76 TYR B O 1
ATOM 1963 N N . GLN B 1 77 ? 21.031 -11.992 1.712 1 92.12 77 GLN B N 1
ATOM 1964 C CA . GLN B 1 77 ? 22.484 -11.844 1.693 1 92.12 77 GLN B CA 1
ATOM 1965 C C . GLN B 1 77 ? 23.156 -13.062 1.049 1 92.12 77 GLN B C 1
ATOM 1967 O O . GLN B 1 77 ? 24.203 -12.938 0.409 1 92.12 77 GLN B O 1
ATOM 1972 N N . LEU B 1 78 ? 22.531 -14.188 1.197 1 87.88 78 LEU B N 1
ATOM 1973 C CA . LEU B 1 78 ? 23.047 -15.422 0.614 1 87.88 78 LEU B CA 1
ATOM 1974 C C . LEU B 1 78 ? 22.922 -15.406 -0.905 1 87.88 78 LEU B C 1
ATOM 1976 O O . LEU B 1 78 ? 23.766 -15.945 -1.614 1 87.88 78 LEU B O 1
ATOM 1980 N N . ILE B 1 79 ? 21.922 -14.719 -1.374 1 87.94 79 ILE B N 1
ATOM 1981 C CA . ILE B 1 79 ? 21.609 -14.75 -2.797 1 87.94 79 ILE B CA 1
ATOM 1982 C C . ILE B 1 79 ? 22.297 -13.586 -3.508 1 87.94 79 ILE B C 1
ATOM 1984 O O . ILE B 1 79 ? 22.609 -13.672 -4.695 1 87.94 79 ILE B O 1
ATOM 1988 N N . LEU B 1 80 ? 22.609 -12.578 -2.791 1 84.5 80 LEU B N 1
ATOM 1989 C CA . LEU B 1 80 ? 23.109 -11.32 -3.328 1 84.5 80 LEU B CA 1
ATOM 1990 C C . LEU B 1 80 ? 24.344 -11.547 -4.191 1 84.5 80 LEU B C 1
ATOM 1992 O O . LEU B 1 80 ? 24.453 -10.977 -5.281 1 84.5 80 LEU B O 1
ATOM 1996 N N . PRO B 1 81 ? 25.25 -12.375 -3.758 1 78.56 81 PRO B N 1
ATOM 1997 C CA . PRO B 1 81 ? 26.453 -12.578 -4.562 1 78.56 81 PRO B CA 1
ATOM 1998 C C . PRO B 1 81 ? 26.172 -13.203 -5.926 1 78.56 81 PRO B C 1
ATOM 2000 O O . PRO B 1 81 ? 26.984 -13.117 -6.84 1 78.56 81 PRO B O 1
ATOM 2003 N N . GLY B 1 82 ? 25.109 -13.789 -6.023 1 71.56 82 GLY B N 1
ATOM 2004 C CA . GLY B 1 82 ? 24.719 -14.383 -7.289 1 71.56 82 GLY B CA 1
ATOM 2005 C C . GLY B 1 82 ? 24.281 -13.359 -8.32 1 71.56 82 GLY B C 1
ATOM 2006 O O . GLY B 1 82 ? 24.203 -13.656 -9.508 1 71.56 82 GLY B O 1
ATOM 2007 N N . ILE B 1 83 ? 24.062 -12.18 -7.82 1 71.62 83 ILE B N 1
ATOM 2008 C CA . ILE B 1 83 ? 23.672 -11.109 -8.734 1 71.62 83 ILE B CA 1
ATOM 2009 C C . ILE B 1 83 ? 24.922 -10.516 -9.383 1 71.62 83 ILE B C 1
ATOM 2011 O O . ILE B 1 83 ? 25.688 -9.797 -8.727 1 71.62 83 ILE B O 1
ATOM 2015 N N . HIS B 1 84 ? 25.453 -11.227 -10.227 1 63 84 HIS B N 1
ATOM 2016 C CA . HIS B 1 84 ? 26.703 -10.898 -10.898 1 63 84 HIS B CA 1
ATOM 2017 C C . HIS B 1 84 ? 26.641 -9.516 -11.539 1 63 84 HIS B C 1
ATOM 2019 O O . HIS B 1 84 ? 27.625 -8.766 -11.508 1 63 84 HIS B O 1
ATOM 2025 N N . ASP B 1 85 ? 25.625 -9.43 -12.32 1 59.25 85 ASP B N 1
ATOM 2026 C CA . ASP B 1 85 ? 25.547 -8.141 -13 1 59.25 85 ASP B CA 1
ATOM 2027 C C . ASP B 1 85 ? 24.672 -7.156 -12.234 1 59.25 85 ASP B C 1
ATOM 2029 O O . ASP B 1 85 ? 23.5 -6.98 -12.562 1 59.25 85 ASP B O 1
ATOM 2033 N N . SER B 1 86 ? 25.266 -6.766 -11.25 1 57.19 86 SER B N 1
ATOM 2034 C CA . SER B 1 86 ? 24.625 -5.797 -10.375 1 57.19 86 SER B CA 1
ATOM 2035 C C . SER B 1 86 ? 24.109 -4.598 -11.164 1 57.19 86 SER B C 1
ATOM 2037 O O . SER B 1 86 ? 23.094 -3.998 -10.812 1 57.19 86 SER B O 1
ATOM 2039 N N . SER B 1 87 ? 24.828 -4.492 -12.18 1 60.78 87 SER B N 1
ATOM 2040 C CA . SER B 1 87 ? 24.453 -3.33 -12.977 1 60.78 87 SER B CA 1
ATOM 2041 C C . SER B 1 87 ? 23.047 -3.488 -13.547 1 60.78 87 SER B C 1
ATOM 2043 O O . SER B 1 87 ? 22.281 -2.518 -13.625 1 60.78 87 SER B O 1
ATOM 2045 N N . SER B 1 88 ? 22.797 -4.695 -13.875 1 61.84 88 SER B N 1
ATOM 2046 C CA . SER B 1 88 ? 21.484 -4.945 -14.461 1 61.84 88 SER B CA 1
ATOM 2047 C C . SER B 1 88 ? 20.391 -4.801 -13.414 1 61.84 88 SER B C 1
ATOM 2049 O O . SER B 1 88 ? 19.25 -4.453 -13.75 1 61.84 88 SER B O 1
ATOM 2051 N N . PHE B 1 89 ? 20.766 -5.008 -12.18 1 65 89 PHE B N 1
ATOM 2052 C CA . PHE B 1 89 ? 19.797 -4.914 -11.094 1 65 89 PHE B CA 1
ATOM 2053 C C . PHE B 1 89 ? 19.766 -3.502 -10.516 1 65 89 PHE B C 1
ATOM 2055 O O . PHE B 1 89 ? 18.75 -3.068 -9.977 1 65 89 PHE B O 1
ATOM 2062 N N . THR B 1 90 ? 20.828 -2.967 -10.641 1 60.44 90 THR B N 1
ATOM 2063 C CA . THR B 1 90 ? 20.969 -1.672 -9.984 1 60.44 90 THR B CA 1
ATOM 2064 C C . THR B 1 90 ? 20.391 -0.558 -10.852 1 60.44 90 THR B C 1
ATOM 2066 O O . THR B 1 90 ? 19.984 0.485 -10.336 1 60.44 90 THR B O 1
ATOM 2069 N N . LYS B 1 91 ? 20.547 -0.703 -12.023 1 59 91 LYS B N 1
ATOM 2070 C CA . LYS B 1 91 ? 20.031 0.367 -12.875 1 59 91 LYS B CA 1
ATOM 2071 C C . LYS B 1 91 ? 18.516 0.491 -12.758 1 59 91 LYS B C 1
ATOM 2073 O O . LYS B 1 91 ? 17.906 1.352 -13.398 1 59 91 LYS B O 1
ATOM 2078 N N . ARG B 1 92 ? 18.25 -0.146 -11.664 1 63.56 92 ARG B N 1
ATOM 2079 C CA . ARG B 1 92 ? 16.797 -0.244 -11.703 1 63.56 92 ARG B CA 1
ATOM 2080 C C . ARG B 1 92 ? 16.156 0.623 -10.625 1 63.56 92 ARG B C 1
ATOM 2082 O O . ARG B 1 92 ? 16.844 1.098 -9.719 1 63.56 92 ARG B O 1
ATOM 2089 N N . SER B 1 93 ? 14.961 0.79 -10.805 1 81.75 93 SER B N 1
ATOM 2090 C CA . SER B 1 93 ? 14.141 1.776 -10.109 1 81.75 93 SER B CA 1
ATOM 2091 C C . SER B 1 93 ? 13.922 1.382 -8.648 1 81.75 93 SER B C 1
ATOM 2093 O O . SER B 1 93 ? 13.695 2.242 -7.797 1 81.75 93 SER B O 1
ATOM 2095 N N . LEU B 1 94 ? 14.234 0.153 -8.32 1 91.62 94 LEU B N 1
ATOM 2096 C CA . LEU B 1 94 ? 13.953 -0.354 -6.98 1 91.62 94 LEU B CA 1
ATOM 2097 C C . LEU B 1 94 ? 15.195 -0.971 -6.359 1 91.62 94 LEU B C 1
ATOM 2099 O O . LEU B 1 94 ? 15.945 -1.684 -7.031 1 91.62 94 LEU B O 1
ATOM 2103 N N . PRO B 1 95 ? 15.562 -0.595 -5.164 1 91.81 95 PRO B N 1
ATOM 2104 C CA . PRO B 1 95 ? 16.672 -1.271 -4.492 1 91.81 95 PRO B CA 1
ATOM 2105 C C . PRO B 1 95 ? 16.562 -2.793 -4.547 1 91.81 95 PRO B C 1
ATOM 2107 O O . PRO B 1 95 ? 15.453 -3.334 -4.52 1 91.81 95 PRO B O 1
ATOM 2110 N N . THR B 1 96 ? 17.625 -3.494 -4.551 1 92.69 96 THR B N 1
ATOM 2111 C CA . THR B 1 96 ? 17.656 -4.934 -4.777 1 92.69 96 THR B CA 1
ATOM 2112 C C . THR B 1 96 ? 16.875 -5.672 -3.688 1 92.69 96 THR B C 1
ATOM 2114 O O . THR B 1 96 ? 16.234 -6.688 -3.953 1 92.69 96 THR B O 1
ATOM 2117 N N . LYS B 1 97 ? 17.016 -5.223 -2.508 1 94.06 97 LYS B N 1
ATOM 2118 C CA . LYS B 1 97 ? 16.297 -5.863 -1.411 1 94.06 97 LYS B CA 1
ATOM 2119 C C . LYS B 1 97 ? 14.797 -5.82 -1.64 1 94.06 97 LYS B C 1
ATOM 2121 O O . LYS B 1 97 ? 14.086 -6.793 -1.361 1 94.06 97 LYS B O 1
ATOM 2126 N N . GLU B 1 98 ? 14.32 -4.703 -2.113 1 96.31 98 GLU B N 1
ATOM 2127 C CA . GLU B 1 98 ? 12.906 -4.543 -2.416 1 96.31 98 GLU B CA 1
ATOM 2128 C C . GLU B 1 98 ? 12.508 -5.367 -3.635 1 96.31 98 GLU B C 1
ATOM 2130 O O . GLU B 1 98 ? 11.375 -5.859 -3.715 1 96.31 98 GLU B O 1
ATOM 2135 N N . GLN B 1 99 ? 13.422 -5.484 -4.547 1 95.88 99 GLN B N 1
ATOM 2136 C CA . GLN B 1 99 ? 13.18 -6.383 -5.668 1 95.88 99 GLN B CA 1
ATOM 2137 C C . GLN B 1 99 ? 12.969 -7.816 -5.191 1 95.88 99 GLN B C 1
ATOM 2139 O O . GLN B 1 99 ? 12.039 -8.492 -5.633 1 95.88 99 GLN B O 1
ATOM 2144 N N . PHE B 1 100 ? 13.812 -8.234 -4.312 1 95.38 100 PHE B N 1
ATOM 2145 C CA . PHE B 1 100 ? 13.734 -9.578 -3.746 1 95.38 100 PHE B CA 1
ATOM 2146 C C . PHE B 1 100 ? 12.406 -9.781 -3.027 1 95.38 100 PHE B C 1
ATOM 2148 O O . PHE B 1 100 ? 11.742 -10.812 -3.209 1 95.38 100 PHE B O 1
ATOM 2155 N N . LEU B 1 101 ? 12.047 -8.852 -2.279 1 97.62 101 LEU B N 1
ATOM 2156 C CA . LEU B 1 101 ? 10.781 -8.891 -1.565 1 97.62 101 LEU B CA 1
ATOM 2157 C C . LEU B 1 101 ? 9.609 -9.016 -2.539 1 97.62 101 LEU B C 1
ATOM 2159 O O . LEU B 1 101 ? 8.727 -9.852 -2.344 1 97.62 101 LEU B O 1
ATOM 2163 N N . LEU B 1 102 ? 9.625 -8.203 -3.537 1 97.88 102 LEU B N 1
ATOM 2164 C CA . LEU B 1 102 ? 8.586 -8.18 -4.566 1 97.88 102 LEU B CA 1
ATOM 2165 C C . LEU B 1 102 ? 8.422 -9.555 -5.199 1 97.88 102 LEU B C 1
ATOM 2167 O O . LEU B 1 102 ? 7.293 -10.023 -5.379 1 97.88 102 LEU B O 1
ATOM 2171 N N . VAL B 1 103 ? 9.453 -10.188 -5.5 1 97.25 103 VAL B N 1
ATOM 2172 C CA . VAL B 1 103 ? 9.438 -11.484 -6.172 1 97.25 103 VAL B CA 1
ATOM 2173 C C . VAL B 1 103 ? 8.891 -12.547 -5.223 1 97.25 103 VAL B C 1
ATOM 2175 O O . VAL B 1 103 ? 8.094 -13.406 -5.625 1 97.25 103 VAL B O 1
ATOM 2178 N N . LEU B 1 104 ? 9.281 -12.484 -3.961 1 97.06 104 LEU B N 1
ATOM 2179 C CA . LEU B 1 104 ? 8.766 -13.453 -2.996 1 97.06 104 LEU B CA 1
ATOM 2180 C C . LEU B 1 104 ? 7.262 -13.281 -2.812 1 97.06 104 LEU B C 1
ATOM 2182 O O . LEU B 1 104 ? 6.527 -14.266 -2.725 1 97.06 104 LEU B O 1
ATOM 2186 N N . MET B 1 105 ? 6.859 -12.062 -2.727 1 98 105 MET B N 1
ATOM 2187 C CA . MET B 1 105 ? 5.43 -11.773 -2.615 1 98 105 MET B CA 1
ATOM 2188 C C . MET B 1 105 ? 4.664 -12.375 -3.791 1 98 105 MET B C 1
ATOM 2190 O O . MET B 1 105 ? 3.6 -12.969 -3.605 1 98 105 MET B O 1
ATOM 2194 N N . ARG B 1 106 ? 5.199 -12.188 -4.945 1 97.62 106 ARG B N 1
ATOM 2195 C CA . ARG B 1 106 ? 4.566 -12.727 -6.145 1 97.62 106 ARG B CA 1
ATOM 2196 C C . ARG B 1 106 ? 4.484 -14.25 -6.082 1 97.62 106 ARG B C 1
ATOM 2198 O O . ARG B 1 106 ? 3.439 -14.836 -6.379 1 97.62 106 ARG B O 1
ATOM 2205 N N . LEU B 1 107 ? 5.52 -14.852 -5.77 1 95.44 107 LEU B N 1
ATOM 2206 C CA . LEU B 1 107 ? 5.605 -16.312 -5.766 1 95.44 107 LEU B CA 1
ATOM 2207 C C . LEU B 1 107 ? 4.684 -16.906 -4.707 1 95.44 107 LEU B C 1
ATOM 2209 O O . LEU B 1 107 ? 4.047 -17.938 -4.941 1 95.44 107 LEU B O 1
ATOM 2213 N N . ARG B 1 108 ? 4.625 -16.281 -3.629 1 96.12 108 ARG B N 1
ATOM 2214 C CA . ARG B 1 108 ? 3.867 -16.844 -2.512 1 96.12 108 ARG B CA 1
ATOM 2215 C C . ARG B 1 108 ? 2.375 -16.578 -2.678 1 96.12 108 ARG B C 1
ATOM 2217 O O . ARG B 1 108 ? 1.549 -17.438 -2.393 1 96.12 108 ARG B O 1
ATOM 2224 N N . LEU B 1 109 ? 2.01 -15.383 -3.025 1 96 109 LEU B N 1
ATOM 2225 C CA . LEU B 1 109 ? 0.62 -14.945 -2.957 1 96 109 LEU B CA 1
ATOM 2226 C C . LEU B 1 109 ? -0.016 -14.938 -4.344 1 96 109 LEU B C 1
ATOM 2228 O O . LEU B 1 109 ? -1.224 -14.727 -4.477 1 96 109 LEU B O 1
ATOM 2232 N N . ASN B 1 110 ? 0.773 -15.141 -5.387 1 94.38 110 ASN B N 1
ATOM 2233 C CA . ASN B 1 110 ? 0.302 -15.156 -6.766 1 94.38 110 ASN B CA 1
ATOM 2234 C C . ASN B 1 110 ? -0.371 -13.836 -7.141 1 94.38 110 ASN B C 1
ATOM 2236 O O . ASN B 1 110 ? -1.434 -13.836 -7.762 1 94.38 110 ASN B O 1
ATOM 2240 N N . LEU B 1 111 ? 0.156 -12.727 -6.707 1 95.75 111 LEU B N 1
ATOM 2241 C CA . LEU B 1 111 ? -0.357 -11.391 -6.992 1 95.75 111 LEU B CA 1
ATOM 2242 C C . LEU B 1 111 ? -0.16 -11.031 -8.461 1 95.75 111 LEU B C 1
ATOM 2244 O O . LEU B 1 111 ? 0.823 -11.453 -9.078 1 95.75 111 LEU B O 1
ATOM 2248 N N . CYS B 1 112 ? -1.087 -10.242 -9.008 1 96.5 112 CYS B N 1
ATOM 2249 C CA . CYS B 1 112 ? -0.93 -9.719 -10.359 1 96.5 112 CYS B CA 1
ATOM 2250 C C . CYS B 1 112 ? 0.266 -8.781 -10.453 1 96.5 112 CYS B C 1
ATOM 2252 O O . CYS B 1 112 ? 0.507 -7.988 -9.539 1 96.5 112 CYS B O 1
ATOM 2254 N N . GLU B 1 113 ? 0.923 -8.875 -11.641 1 97.44 113 GLU B N 1
ATOM 2255 C CA . GLU B 1 113 ? 2.088 -8.016 -11.828 1 97.44 113 GLU B CA 1
ATOM 2256 C C . GLU B 1 113 ? 1.704 -6.539 -11.742 1 97.44 113 GLU B C 1
ATOM 2258 O O . GLU B 1 113 ? 2.477 -5.719 -11.234 1 97.44 113 GLU B O 1
ATOM 2263 N N . GLN B 1 114 ? 0.524 -6.258 -12.227 1 97.75 114 GLN B N 1
ATOM 2264 C CA . GLN B 1 114 ? 0.095 -4.863 -12.188 1 97.75 114 GLN B CA 1
ATOM 2265 C C . GLN B 1 114 ? -0.126 -4.391 -10.758 1 97.75 114 GLN B C 1
ATOM 2267 O O . GLN B 1 114 ? 0.136 -3.232 -10.43 1 97.75 114 GLN B O 1
ATOM 2272 N N . ASP B 1 115 ? -0.692 -5.207 -9.883 1 97.75 115 ASP B N 1
ATOM 2273 C CA . ASP B 1 115 ? -0.843 -4.859 -8.477 1 97.75 115 ASP B CA 1
ATOM 2274 C C . ASP B 1 115 ? 0.511 -4.559 -7.84 1 97.75 115 ASP B C 1
ATOM 2276 O O . ASP B 1 115 ? 0.66 -3.566 -7.121 1 97.75 115 ASP B O 1
ATOM 2280 N N . LEU B 1 116 ? 1.49 -5.398 -8.109 1 97.81 116 LEU B N 1
ATOM 2281 C CA . LEU B 1 116 ? 2.838 -5.203 -7.582 1 97.81 116 LEU B CA 1
ATOM 2282 C C . LEU B 1 116 ? 3.447 -3.914 -8.117 1 97.81 116 LEU B C 1
ATOM 2284 O O . LEU B 1 116 ? 4.113 -3.18 -7.383 1 97.81 116 LEU B O 1
ATOM 2288 N N . ALA B 1 117 ? 3.268 -3.664 -9.398 1 97.38 117 ALA B N 1
ATOM 2289 C CA . ALA B 1 117 ? 3.764 -2.436 -10.008 1 97.38 117 ALA B CA 1
ATOM 2290 C C . ALA B 1 117 ? 3.25 -1.205 -9.266 1 97.38 117 ALA B C 1
ATOM 2292 O O . ALA B 1 117 ? 4.027 -0.307 -8.93 1 97.38 117 ALA B O 1
ATOM 2293 N N . TYR B 1 118 ? 1.966 -1.209 -8.961 1 96.19 118 TYR B N 1
ATOM 2294 C CA . TYR B 1 118 ? 1.362 -0.075 -8.266 1 96.19 118 TYR B CA 1
ATOM 2295 C C . TYR B 1 118 ? 1.886 0.036 -6.84 1 96.19 118 TYR B C 1
ATOM 2297 O O . TYR B 1 118 ? 2.154 1.138 -6.355 1 96.19 118 TYR B O 1
ATOM 2305 N N . ARG B 1 119 ? 2.096 -1.079 -6.195 1 95.19 119 ARG B N 1
ATOM 2306 C CA . ARG B 1 119 ? 2.514 -1.086 -4.797 1 95.19 119 ARG B CA 1
ATOM 2307 C C . ARG B 1 119 ? 3.947 -0.583 -4.648 1 95.19 119 ARG B C 1
ATOM 2309 O O . ARG B 1 119 ? 4.277 0.095 -3.676 1 95.19 119 ARG B O 1
ATOM 2316 N N . PHE B 1 120 ? 4.781 -0.904 -5.578 1 95.5 120 PHE B N 1
ATOM 2317 C CA . PHE B 1 120 ? 6.195 -0.566 -5.48 1 95.5 120 PHE B CA 1
ATOM 2318 C C . PHE B 1 120 ? 6.512 0.674 -6.309 1 95.5 120 PHE B C 1
ATOM 2320 O O . PHE B 1 120 ? 7.672 1.083 -6.402 1 95.5 120 PHE B O 1
ATOM 2327 N N . HIS B 1 121 ? 5.496 1.235 -6.867 1 93.44 121 HIS B N 1
ATOM 2328 C CA . HIS B 1 121 ? 5.633 2.467 -7.637 1 93.44 121 HIS B CA 1
ATOM 2329 C C . HIS B 1 121 ? 6.637 2.297 -8.773 1 93.44 121 HIS B C 1
ATOM 2331 O O . HIS B 1 121 ? 7.547 3.113 -8.938 1 93.44 121 HIS B O 1
ATOM 2337 N N . ILE B 1 122 ? 6.488 1.256 -9.531 1 95.69 122 ILE B N 1
ATOM 2338 C CA . ILE B 1 122 ? 7.301 0.988 -10.711 1 95.69 122 ILE B CA 1
ATOM 2339 C C . ILE B 1 122 ? 6.402 0.521 -11.859 1 95.69 122 ILE B C 1
ATOM 2341 O O . ILE B 1 122 ? 5.188 0.398 -11.695 1 95.69 122 ILE B O 1
ATOM 2345 N N . SER B 1 123 ? 6.938 0.339 -13.031 1 95.44 123 SER B N 1
ATOM 2346 C CA . SER B 1 123 ? 6.184 -0.138 -14.188 1 95.44 123 SER B CA 1
ATOM 2347 C C . SER B 1 123 ? 5.977 -1.648 -14.125 1 95.44 123 SER B C 1
ATOM 2349 O O . SER B 1 123 ? 6.762 -2.363 -13.5 1 95.44 123 SER B O 1
ATOM 2351 N N . GLN B 1 124 ? 4.945 -2.043 -14.773 1 96.81 124 GLN B N 1
ATOM 2352 C CA . GLN B 1 124 ? 4.691 -3.477 -14.883 1 96.81 124 GLN B CA 1
ATOM 2353 C C . GLN B 1 124 ? 5.836 -4.188 -15.602 1 96.81 124 GLN B C 1
ATOM 2355 O O . GLN B 1 124 ? 6.164 -5.332 -15.273 1 96.81 124 GLN B O 1
ATOM 2360 N N . LYS B 1 125 ? 6.422 -3.551 -16.547 1 96.12 125 LYS B N 1
ATOM 2361 C CA . LYS B 1 125 ? 7.566 -4.098 -17.266 1 96.12 125 LYS B CA 1
ATOM 2362 C C . LYS B 1 125 ? 8.727 -4.375 -16.328 1 96.12 125 LYS B C 1
ATOM 2364 O O . LYS B 1 125 ? 9.406 -5.398 -16.453 1 96.12 125 LYS B O 1
ATOM 2369 N N . SER B 1 126 ? 8.969 -3.469 -15.43 1 95.81 126 SER B N 1
ATOM 2370 C CA . SER B 1 126 ? 10.016 -3.658 -14.43 1 95.81 126 SER B CA 1
ATOM 2371 C C . SER B 1 126 ? 9.734 -4.871 -13.555 1 95.81 126 SER B C 1
ATOM 2373 O O . SER B 1 126 ? 10.641 -5.652 -13.25 1 95.81 126 SER B O 1
ATOM 2375 N N . VAL B 1 127 ? 8.492 -5.008 -13.172 1 96.75 127 VAL B N 1
ATOM 2376 C CA . VAL B 1 127 ? 8.102 -6.156 -12.359 1 96.75 127 VAL B CA 1
ATOM 2377 C C . VAL B 1 127 ? 8.414 -7.449 -13.109 1 96.75 127 VAL B C 1
ATOM 2379 O O . VAL B 1 127 ? 9.039 -8.359 -12.555 1 96.75 127 VAL B O 1
ATOM 2382 N N . SER B 1 128 ? 7.961 -7.555 -14.352 1 96.38 128 SER B N 1
ATOM 2383 C CA . SER B 1 128 ? 8.195 -8.734 -15.18 1 96.38 128 SER B CA 1
ATOM 2384 C C . SER B 1 128 ? 9.688 -9.039 -15.297 1 96.38 128 SER B C 1
ATOM 2386 O O . SER B 1 128 ? 10.102 -10.195 -15.195 1 96.38 128 SER B O 1
ATOM 2388 N N . SER B 1 129 ? 10.43 -8.031 -15.469 1 94.56 129 SER B N 1
ATOM 2389 C CA . SER B 1 129 ? 11.875 -8.172 -15.602 1 94.56 129 SER B CA 1
ATOM 2390 C C . SER B 1 129 ? 12.5 -8.688 -14.305 1 94.56 129 SER B C 1
ATOM 2392 O O . SER B 1 129 ? 13.367 -9.562 -14.344 1 94.56 129 SER B O 1
ATOM 2394 N N . TYR B 1 130 ? 12.055 -8.07 -13.195 1 94.25 130 TYR B N 1
ATOM 2395 C CA . TYR B 1 130 ? 12.578 -8.508 -11.906 1 94.25 130 TYR B CA 1
ATOM 2396 C C . TYR B 1 130 ? 12.258 -9.977 -11.664 1 94.25 130 TYR B C 1
ATOM 2398 O O . TYR B 1 130 ? 13.094 -10.727 -11.141 1 94.25 130 TYR B O 1
ATOM 2406 N N . LEU B 1 131 ? 11.062 -10.359 -11.977 1 95.38 131 LEU B N 1
ATOM 2407 C CA . LEU B 1 131 ? 10.641 -11.742 -11.773 1 95.38 131 LEU B CA 1
ATOM 2408 C C . LEU B 1 131 ? 11.562 -12.703 -12.516 1 95.38 131 LEU B C 1
ATOM 2410 O O . LEU B 1 131 ? 12.047 -13.68 -11.938 1 95.38 131 LEU B O 1
ATOM 2414 N N . VAL B 1 132 ? 11.812 -12.43 -13.719 1 93.31 132 VAL B N 1
ATOM 2415 C CA . VAL B 1 132 ? 12.641 -13.297 -14.547 1 93.31 132 VAL B CA 1
ATOM 2416 C C . VAL B 1 132 ? 14.07 -13.328 -14 1 93.31 132 VAL B C 1
ATOM 2418 O O . VAL B 1 132 ? 14.641 -14.406 -13.812 1 93.31 132 VAL B O 1
ATOM 2421 N N . LYS B 1 133 ? 14.602 -12.211 -13.711 1 91 133 LYS B N 1
ATOM 2422 C CA . LYS B 1 133 ? 15.984 -12.094 -13.258 1 91 133 LYS B CA 1
ATOM 2423 C C . LYS B 1 133 ? 16.188 -12.781 -11.906 1 91 133 LYS B C 1
ATOM 2425 O O . LYS B 1 133 ? 17.125 -13.539 -11.719 1 91 133 LYS B O 1
ATOM 2430 N N . TRP B 1 134 ? 15.328 -12.469 -11.023 1 92.12 134 TRP B N 1
ATOM 2431 C CA . TRP B 1 134 ? 15.469 -13 -9.672 1 92.12 134 TRP B CA 1
ATOM 2432 C C . TRP B 1 134 ? 15.211 -14.5 -9.648 1 92.12 134 TRP B C 1
ATOM 2434 O O . TRP B 1 134 ? 15.828 -15.234 -8.867 1 92.12 134 TRP B O 1
ATOM 2444 N N . ILE B 1 135 ? 14.266 -14.984 -10.383 1 91.31 135 ILE B N 1
ATOM 2445 C CA . ILE B 1 135 ? 14.008 -16.422 -10.445 1 91.31 135 ILE B CA 1
ATOM 2446 C C . ILE B 1 135 ? 15.234 -17.141 -10.984 1 91.31 135 ILE B C 1
ATOM 2448 O O . ILE B 1 135 ? 15.617 -18.203 -10.484 1 91.31 135 ILE B O 1
ATOM 2452 N N . ASP B 1 136 ? 15.875 -16.562 -11.953 1 88.25 136 ASP B N 1
ATOM 2453 C CA . ASP B 1 136 ? 17.109 -17.125 -12.508 1 88.25 136 ASP B CA 1
ATOM 2454 C C . ASP B 1 136 ? 18.203 -17.188 -11.445 1 88.25 136 ASP B C 1
ATOM 2456 O O . ASP B 1 136 ? 18.891 -18.203 -11.312 1 88.25 136 ASP B O 1
ATOM 2460 N N . VAL B 1 137 ? 18.359 -16.125 -10.766 1 87.94 137 VAL B N 1
ATOM 2461 C CA . VAL B 1 137 ? 19.391 -16.031 -9.734 1 87.94 137 VAL B CA 1
ATOM 2462 C C . VAL B 1 137 ? 19.094 -17.031 -8.625 1 87.94 137 VAL B C 1
ATOM 2464 O O . VAL B 1 137 ? 19.984 -17.734 -8.148 1 87.94 137 VAL B O 1
ATOM 2467 N N . MET B 1 138 ? 17.859 -17.078 -8.172 1 88.88 138 MET B N 1
ATOM 2468 C CA . MET B 1 138 ? 17.469 -18 -7.109 1 88.88 138 MET B CA 1
ATOM 2469 C C . MET B 1 138 ? 17.641 -19.453 -7.555 1 88.88 138 MET B C 1
ATOM 2471 O O . MET B 1 138 ? 18.062 -20.312 -6.773 1 88.88 138 MET B O 1
ATOM 2475 N N . TYR B 1 139 ? 17.25 -19.672 -8.75 1 83.75 139 TYR B N 1
ATOM 2476 C CA . TYR B 1 139 ? 17.375 -21.016 -9.312 1 83.75 139 TYR B CA 1
ATOM 2477 C C . TYR B 1 139 ? 18.828 -21.469 -9.297 1 83.75 139 TYR B C 1
ATOM 2479 O O . TYR B 1 139 ? 19.141 -22.594 -8.883 1 83.75 139 TYR B O 1
ATOM 2487 N N . ILE B 1 140 ? 19.672 -20.672 -9.664 1 81.56 140 ILE B N 1
ATOM 2488 C CA . ILE B 1 140 ? 21.094 -20.984 -9.758 1 81.56 140 ILE B CA 1
ATOM 2489 C C . ILE B 1 140 ? 21.688 -21.125 -8.359 1 81.56 140 ILE B C 1
ATOM 2491 O O . ILE B 1 140 ? 22.406 -22.094 -8.078 1 81.56 140 ILE B O 1
ATOM 2495 N N . ARG B 1 141 ? 21.297 -20.25 -7.496 1 81.31 141 ARG B N 1
ATOM 2496 C CA . ARG B 1 141 ? 21.891 -20.219 -6.168 1 81.31 141 ARG B CA 1
ATOM 2497 C C . ARG B 1 141 ? 21.281 -21.266 -5.258 1 81.31 141 ARG B C 1
ATOM 2499 O O . ARG B 1 141 ? 21.984 -21.906 -4.469 1 81.31 141 ARG B O 1
ATOM 2506 N N . LEU B 1 142 ? 20 -21.375 -5.352 1 75.69 142 LEU B N 1
ATOM 2507 C CA . LEU B 1 142 ? 19.328 -22.312 -4.457 1 75.69 142 LEU B CA 1
ATOM 2508 C C . LEU B 1 142 ? 19.453 -23.734 -4.977 1 75.69 142 LEU B C 1
ATOM 2510 O O . LEU B 1 142 ? 19.516 -24.688 -4.191 1 75.69 142 LEU B O 1
ATOM 2514 N N . SER B 1 143 ? 19.297 -23.891 -6.297 1 67 143 SER B N 1
ATOM 2515 C CA . SER B 1 143 ? 19.531 -25.219 -6.879 1 67 143 SER B CA 1
ATOM 2516 C C . SER B 1 143 ? 20.906 -25.75 -6.523 1 67 143 SER B C 1
ATOM 2518 O O . SER B 1 143 ? 21.094 -26.969 -6.383 1 67 143 SER B O 1
ATOM 2520 N N . ARG B 1 144 ? 21.75 -24.875 -6.559 1 62.41 144 ARG B N 1
ATOM 2521 C CA . ARG B 1 144 ? 23.094 -25.281 -6.172 1 62.41 144 ARG B CA 1
ATOM 2522 C C . ARG B 1 144 ? 23.125 -25.797 -4.734 1 62.41 144 ARG B C 1
ATOM 2524 O O . ARG B 1 144 ? 23.906 -26.688 -4.406 1 62.41 144 ARG B O 1
ATOM 2531 N N . ASN B 1 145 ? 22.312 -25.141 -4.07 1 59 145 ASN B N 1
ATOM 2532 C CA . ASN B 1 145 ? 22.328 -25.516 -2.658 1 59 145 ASN B CA 1
ATOM 2533 C C . ASN B 1 145 ? 21.25 -26.547 -2.344 1 59 145 ASN B C 1
ATOM 2535 O O . ASN B 1 145 ? 21.391 -27.344 -1.412 1 59 145 ASN B O 1
ATOM 2539 N N . PHE B 1 146 ? 20.016 -26.312 -3.1 1 57.09 146 PHE B N 1
ATOM 2540 C CA . PHE B 1 146 ? 18.938 -27.266 -2.902 1 57.09 146 PHE B CA 1
ATOM 2541 C C . PHE B 1 146 ? 18.75 -28.141 -4.145 1 57.09 146 PHE B C 1
ATOM 2543 O O . PHE B 1 146 ? 18.422 -27.625 -5.219 1 57.09 146 PHE B O 1
ATOM 2550 N N . MET B 1 147 ? 19.453 -29.156 -4.457 1 48.66 147 MET B N 1
ATOM 2551 C CA . MET B 1 147 ? 19.453 -30.062 -5.602 1 48.66 147 MET B CA 1
ATOM 2552 C C . MET B 1 147 ? 18.094 -30.078 -6.289 1 48.66 147 MET B C 1
ATOM 2554 O O . MET B 1 147 ? 18 -30.312 -7.496 1 48.66 147 MET B O 1
ATOM 2558 N N . ILE B 1 148 ? 16.938 -30.422 -5.691 1 45.44 148 ILE B N 1
ATOM 2559 C CA . ILE B 1 148 ? 15.797 -31.062 -6.336 1 45.44 148 ILE B CA 1
ATOM 2560 C C . ILE B 1 148 ? 14.938 -30 -7.008 1 45.44 148 ILE B C 1
ATOM 2562 O O . ILE B 1 148 ? 14.117 -29.344 -6.355 1 45.44 148 ILE B O 1
ATOM 2566 N N . TRP B 1 149 ? 15.367 -29.031 -7.578 1 49.38 149 TRP B N 1
ATOM 2567 C CA . TRP B 1 149 ? 14.359 -28.141 -8.133 1 49.38 149 TRP B CA 1
ATOM 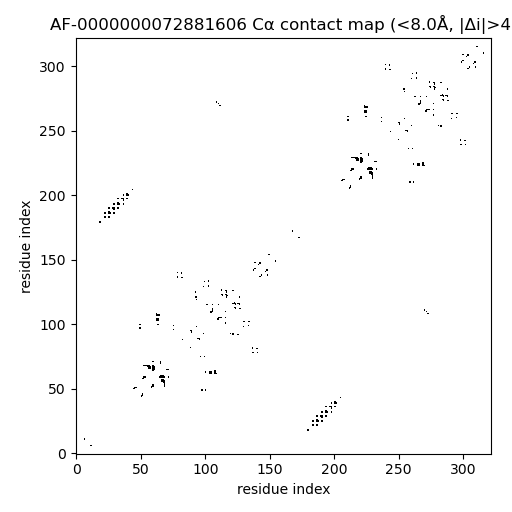2568 C C . TRP B 1 149 ? 13.867 -28.641 -9.484 1 49.38 149 TRP B C 1
ATOM 2570 O O . TRP B 1 149 ? 14.672 -29.047 -10.336 1 49.38 149 TRP B O 1
ATOM 2580 N N . PRO B 1 150 ? 12.57 -28.781 -9.734 1 48.09 150 PRO B N 1
ATOM 2581 C CA . PRO B 1 150 ? 12.078 -29.297 -11.016 1 48.09 150 PRO B CA 1
ATOM 2582 C C . PRO B 1 150 ? 12.539 -28.453 -12.203 1 48.09 150 PRO B C 1
ATOM 2584 O O . PRO B 1 150 ? 12.828 -27.266 -12.047 1 48.09 150 PRO B O 1
ATOM 2587 N N . THR B 1 151 ? 12.922 -28.891 -13.359 1 45.88 151 THR B N 1
ATOM 2588 C CA . THR B 1 151 ? 13.383 -28.266 -14.594 1 45.88 151 THR B CA 1
ATOM 2589 C C . THR B 1 151 ? 12.367 -27.234 -15.094 1 45.88 151 THR B C 1
ATOM 2591 O O . THR B 1 151 ? 11.18 -27.328 -14.773 1 45.88 151 THR B O 1
ATOM 2594 N N . LYS B 1 152 ? 12.758 -26 -15.734 1 48.44 152 LYS B N 1
ATOM 2595 C CA . LYS B 1 152 ? 11.938 -24.984 -16.375 1 48.44 152 LYS B CA 1
ATOM 2596 C C . LYS B 1 152 ? 10.758 -25.609 -17.125 1 48.44 152 LYS B C 1
ATOM 2598 O O . LYS B 1 152 ? 9.648 -25.078 -17.094 1 48.44 152 LYS B O 1
ATOM 2603 N N . GLU B 1 153 ? 10.945 -26.594 -17.844 1 49.81 153 GLU B N 1
ATOM 2604 C CA . GLU B 1 153 ? 9.945 -27.328 -18.625 1 49.81 153 GLU B CA 1
ATOM 2605 C C . GLU B 1 153 ? 8.812 -27.812 -17.734 1 49.81 153 GLU B C 1
ATOM 2607 O O . GLU B 1 153 ? 7.645 -27.766 -18.125 1 49.81 153 GLU B O 1
ATOM 2612 N N . ALA B 1 154 ? 9.102 -28.078 -16.578 1 50.88 154 ALA B N 1
ATOM 2613 C CA . ALA B 1 154 ? 8.109 -28.625 -15.664 1 50.88 154 ALA B CA 1
ATOM 2614 C C . ALA B 1 154 ? 7.23 -27.531 -15.062 1 50.88 154 ALA B C 1
ATOM 2616 O O . ALA B 1 154 ? 6.035 -27.734 -14.844 1 50.88 154 ALA B O 1
ATOM 2617 N N . LEU B 1 155 ? 7.641 -26.391 -14.859 1 50.28 155 LEU B N 1
ATOM 2618 C CA . LEU B 1 155 ? 6.879 -25.25 -14.359 1 50.28 155 LEU B CA 1
ATOM 2619 C C . LEU B 1 155 ? 5.988 -24.672 -15.453 1 50.28 155 LEU B C 1
ATOM 2621 O O . LEU B 1 155 ? 4.84 -24.297 -15.195 1 50.28 155 LEU B O 1
ATOM 2625 N N . LEU B 1 156 ? 6.363 -24.5 -16.719 1 50.56 156 LEU B N 1
ATOM 2626 C CA . LEU B 1 156 ? 5.562 -24.062 -17.859 1 50.56 156 LEU B CA 1
ATOM 2627 C C . LEU B 1 156 ? 4.461 -25.078 -18.156 1 50.56 156 LEU B C 1
ATOM 2629 O O . LEU B 1 156 ? 3.379 -24.703 -18.625 1 50.56 156 LEU B O 1
ATOM 2633 N N . LYS B 1 157 ? 4.676 -26.312 -18.016 1 49.75 157 LYS B N 1
ATOM 2634 C CA . LYS B 1 157 ? 3.697 -27.375 -18.266 1 49.75 157 LYS B CA 1
ATOM 2635 C C . LYS B 1 157 ? 2.582 -27.359 -17.234 1 49.75 157 LYS B C 1
ATOM 2637 O O . LYS B 1 157 ? 1.532 -27.969 -17.422 1 49.75 157 LYS B O 1
ATOM 2642 N N . SER B 1 158 ? 2.723 -26.766 -16.094 1 45.03 158 SER B N 1
ATOM 2643 C CA . SER B 1 158 ? 1.676 -26.719 -15.086 1 45.03 158 SER B CA 1
ATOM 2644 C C . SER B 1 158 ? 0.856 -25.438 -15.195 1 45.03 158 SER B C 1
ATOM 2646 O O . SER B 1 158 ? -0.077 -25.219 -14.422 1 45.03 158 SER B O 1
ATOM 2648 N N . THR B 1 159 ? 1.108 -24.469 -16 1 44.03 159 THR B N 1
ATOM 2649 C CA . THR B 1 159 ? 0.23 -23.344 -16.312 1 44.03 159 THR B CA 1
ATOM 2650 C C . THR B 1 159 ? -0.853 -23.766 -17.312 1 44.03 159 THR B C 1
ATOM 2652 O O . THR B 1 159 ? -0.552 -24.297 -18.375 1 44.03 159 THR B O 1
ATOM 2655 N N . PRO B 1 160 ? -2.037 -23.891 -16.797 1 41.91 160 PRO B N 1
ATOM 2656 C CA . PRO B 1 160 ? -3.076 -24.281 -17.75 1 41.91 160 PRO B CA 1
ATOM 2657 C C . PRO B 1 160 ? -3.098 -23.406 -18.984 1 41.91 160 PRO B C 1
ATOM 2659 O O . PRO B 1 160 ? -2.771 -22.219 -18.922 1 41.91 160 PRO B O 1
ATOM 2662 N N . THR B 1 161 ? -2.943 -24.047 -20.203 1 40.22 161 THR B N 1
ATOM 2663 C CA . THR B 1 161 ? -3.287 -23.391 -21.469 1 40.22 161 THR B CA 1
ATOM 2664 C C . THR B 1 161 ? -4.723 -22.875 -21.438 1 40.22 161 THR B C 1
ATOM 2666 O O . THR B 1 161 ? -5.609 -23.531 -20.891 1 40.22 161 THR B O 1
#

InterPro domains:
  IPR027805 Transposase, Helix-turn-helix domain [PF13613] (93-143)